Protein AF-A0A6B3HD11-F1 (afdb_monomer_lite)

Sequence (195 aa):
HGLTRSRGFTQDDAHIYCTKEQMAEELDRTLTFVLNLLRDYGLTDFYLELSTKDPEKYVGSDETWEEATETLRQVAEKQGLPLVPDPGGAAFYGPKISVQCKDAIGRTWQMSTVQLDFNLPERFDLEYTGPDGSKQRPVMIHRALFGSIERFFAVLLEHYAGAFPVWLAPVQAVGIPIGDAHIPYLQEFAATARK

Foldseek 3Di:
DFLQDDPDFDFPKDKDWAAPVCVLVVLLVQVVVLQVVVVVLVFHAKAKEKEAADPVAADDDPVVQVVQSVSNVVSRVVVVHHYHYHYHPAHRFYIKMWIWTAAPVGDIDGFKMKTKGPDVQVVVVPWDQDPVRDTDGIIMIMITSGGTPSSSVVRSCRRCVNVGDLVPNPDNDDDDDPDDVCVVVSVVVVVVVVD

Secondary structure (DSSP, 8-state):
-TTTS-SS--B--EEEEE-TTTHHHHHHHHHHHHHHHHHHTT---EEEEEE---TTS--S-HHHHHHHHHHHHHHHHHTTS-EEEETT-SBTTB-EEEEEEE-TTS-EEEEEEEEEESHHHHHTT--EE-TTS-EEPPEEEEEESSSBHHHHHHHHHHHTTT---TTT-SS------SSGGGHHHHHHHHHHHT-

Structure (mmCIF, N/CA/C/O backbone):
data_AF-A0A6B3HD11-F1
#
_entry.id   AF-A0A6B3HD11-F1
#
loop_
_atom_site.group_PDB
_atom_site.id
_atom_site.type_symbol
_atom_site.label_atom_id
_atom_site.label_alt_id
_atom_site.label_comp_id
_atom_site.label_asym_id
_atom_site.label_entity_id
_atom_site.label_seq_id
_atom_site.pdbx_PDB_ins_code
_atom_site.Cartn_x
_atom_site.Cartn_y
_atom_site.Cartn_z
_atom_site.occupancy
_atom_site.B_iso_or_equiv
_atom_site.auth_seq_id
_atom_site.auth_comp_id
_atom_site.auth_asym_id
_atom_site.auth_atom_id
_atom_site.pdbx_PDB_model_num
ATOM 1 N N . HIS A 1 1 ? -5.405 16.148 -13.209 1.00 73.88 1 HIS A N 1
ATOM 2 C CA . HIS A 1 1 ? -3.940 16.307 -13.280 1.00 73.88 1 HIS A CA 1
ATOM 3 C C . HIS A 1 1 ? -3.363 14.947 -13.623 1.00 73.88 1 HIS A C 1
ATOM 5 O O . HIS A 1 1 ? -3.206 14.154 -12.708 1.00 73.88 1 HIS A O 1
ATOM 11 N N . GLY A 1 2 ? -3.152 14.652 -14.914 1.00 90.19 2 GLY A N 1
ATOM 12 C CA . GLY A 1 2 ? -2.605 13.368 -15.383 1.00 90.19 2 GLY A CA 1
ATOM 13 C C . GLY A 1 2 ? -3.092 12.147 -14.590 1.00 90.19 2 GLY A C 1
ATOM 14 O O . GLY A 1 2 ? -4.287 12.019 -14.324 1.00 90.19 2 GLY A O 1
ATOM 15 N N . LEU A 1 3 ? -2.140 11.312 -14.172 1.00 92.44 3 LEU A N 1
ATOM 16 C CA . LEU A 1 3 ? -2.372 10.136 -13.330 1.00 92.44 3 LEU A CA 1
ATOM 17 C C . LEU A 1 3 ? -2.402 10.446 -11.821 1.00 92.44 3 LEU A C 1
ATOM 19 O O . LEU A 1 3 ? -2.935 9.662 -11.044 1.00 92.44 3 LEU A O 1
ATOM 23 N N . THR A 1 4 ? -1.877 11.597 -11.386 1.00 89.44 4 THR A N 1
ATOM 24 C CA . THR A 1 4 ? -1.813 11.960 -9.956 1.00 89.44 4 THR A CA 1
ATOM 25 C C . THR A 1 4 ? -3.173 12.334 -9.370 1.00 89.44 4 THR A C 1
ATOM 27 O O . THR A 1 4 ? -3.361 12.267 -8.157 1.00 89.44 4 THR A O 1
ATOM 30 N N . ARG A 1 5 ? -4.136 12.729 -10.215 1.00 91.38 5 ARG A N 1
ATOM 31 C CA . ARG A 1 5 ? -5.528 12.975 -9.818 1.00 91.38 5 ARG A CA 1
ATOM 32 C C . ARG A 1 5 ? -6.487 12.673 -10.964 1.00 91.38 5 ARG A C 1
ATOM 34 O O . ARG A 1 5 ? -6.645 13.503 -11.872 1.00 91.38 5 ARG A O 1
ATOM 41 N N . SER A 1 6 ? -7.147 11.524 -10.868 1.00 90.00 6 SER A N 1
ATOM 42 C CA . SER A 1 6 ? -8.154 11.017 -11.801 1.00 90.00 6 SER A CA 1
ATOM 43 C C . SER A 1 6 ? -9.544 10.929 -11.150 1.00 90.00 6 SER A C 1
ATOM 45 O O . SER A 1 6 ? -9.696 11.090 -9.940 1.00 90.00 6 SER A O 1
ATOM 47 N N . ARG A 1 7 ? -10.584 10.738 -11.975 1.00 94.31 7 ARG A N 1
ATOM 48 C CA . ARG A 1 7 ? -11.967 10.493 -11.510 1.00 94.31 7 ARG A CA 1
ATOM 49 C C . ARG A 1 7 ? -12.288 9.006 -11.389 1.00 94.31 7 ARG A C 1
ATOM 51 O O . ARG A 1 7 ? -13.007 8.622 -10.481 1.00 94.31 7 ARG A O 1
ATOM 58 N N . GLY A 1 8 ? -11.778 8.207 -12.323 1.00 94.31 8 GLY A N 1
ATOM 59 C CA . GLY A 1 8 ? -11.743 6.754 -12.222 1.00 94.31 8 GLY A CA 1
ATOM 60 C C . GLY A 1 8 ? -10.319 6.333 -11.899 1.00 94.31 8 GLY A C 1
ATOM 61 O O . GLY A 1 8 ? -9.376 6.854 -12.502 1.00 94.31 8 GLY A O 1
ATOM 62 N N . PHE A 1 9 ? -10.175 5.451 -10.924 1.00 95.12 9 PHE A N 1
ATOM 63 C CA . PHE A 1 9 ? -8.901 4.872 -10.534 1.00 95.12 9 PHE A CA 1
ATOM 64 C C . PHE A 1 9 ? -9.127 3.466 -9.998 1.00 95.12 9 PHE A C 1
ATOM 66 O O . PHE A 1 9 ? -10.218 3.143 -9.525 1.00 95.12 9 PHE A O 1
ATOM 73 N N . THR A 1 10 ? -8.082 2.654 -10.064 1.00 96.06 10 THR A N 1
ATOM 74 C CA . THR A 1 10 ? -8.069 1.316 -9.475 1.00 96.06 10 THR A CA 1
ATOM 75 C C . THR A 1 10 ? -7.170 1.339 -8.257 1.00 96.06 10 THR A C 1
ATOM 77 O O . THR A 1 10 ? -6.037 1.808 -8.343 1.00 96.06 10 THR A O 1
ATOM 80 N N . GLN A 1 11 ? -7.659 0.835 -7.129 1.00 94.44 11 GLN A N 1
ATOM 81 C CA . GLN A 1 11 ? -6.839 0.634 -5.940 1.00 94.44 11 GLN A CA 1
ATOM 82 C C . GLN A 1 11 ? -6.574 -0.848 -5.734 1.00 94.44 11 GLN A C 1
ATOM 84 O O . GLN A 1 11 ? -7.426 -1.686 -6.021 1.00 94.44 11 GLN A O 1
ATOM 89 N N . ASP A 1 12 ? -5.415 -1.157 -5.172 1.00 93.75 12 ASP A N 1
ATOM 90 C CA . ASP A 1 12 ? -5.081 -2.476 -4.638 1.00 93.75 12 ASP A CA 1
ATOM 91 C C . ASP A 1 12 ? -5.703 -2.697 -3.244 1.00 93.75 12 ASP A C 1
ATOM 93 O O . ASP A 1 12 ? -5.086 -3.255 -2.331 1.00 93.75 12 ASP A O 1
ATOM 97 N N . ASP A 1 13 ? -6.931 -2.205 -3.091 1.00 94.50 13 ASP A N 1
ATOM 98 C CA . ASP A 1 13 ? -7.666 -2.148 -1.839 1.00 94.50 13 ASP A CA 1
ATOM 99 C C . ASP A 1 13 ? -8.056 -3.548 -1.357 1.00 94.50 13 ASP A C 1
ATOM 101 O O . ASP A 1 13 ? -8.416 -4.433 -2.140 1.00 94.50 13 ASP A O 1
ATOM 105 N N . ALA A 1 14 ? -7.982 -3.751 -0.048 1.00 95.94 14 ALA A N 1
ATOM 106 C CA . ALA A 1 14 ? -8.417 -4.973 0.599 1.00 95.94 14 ALA A CA 1
ATOM 107 C C . ALA A 1 14 ? -8.907 -4.699 2.021 1.00 95.94 14 ALA A C 1
ATOM 109 O O . ALA A 1 14 ? -8.458 -3.772 2.695 1.00 95.94 14 ALA A O 1
ATOM 110 N N . HIS A 1 15 ? -9.788 -5.585 2.482 1.00 97.38 15 HIS A N 1
ATOM 111 C CA . HIS A 1 15 ? -10.384 -5.542 3.809 1.00 97.38 15 HIS A CA 1
ATOM 112 C C . HIS A 1 15 ? -10.047 -6.839 4.538 1.00 97.38 15 HIS A C 1
ATOM 114 O O . HIS A 1 15 ? -10.421 -7.923 4.084 1.00 97.38 15 HIS A O 1
ATOM 120 N N . ILE A 1 16 ? -9.316 -6.730 5.643 1.00 97.75 16 ILE A N 1
ATOM 121 C CA . ILE A 1 16 ? -8.972 -7.861 6.505 1.00 97.75 16 ILE A CA 1
ATOM 122 C C . ILE A 1 16 ? -9.956 -7.871 7.669 1.00 97.75 16 ILE A C 1
ATOM 124 O O . ILE A 1 16 ? -10.150 -6.850 8.325 1.00 97.75 16 ILE A O 1
ATOM 128 N N . TYR A 1 17 ? -10.560 -9.029 7.920 1.00 97.50 17 TYR A N 1
ATOM 129 C CA . TYR A 1 17 ? -11.383 -9.272 9.097 1.00 97.50 17 TYR A CA 1
ATOM 130 C C . TYR A 1 17 ? -10.596 -10.159 10.049 1.00 97.50 17 TYR A C 1
ATOM 132 O O . TYR A 1 17 ? -10.229 -11.275 9.681 1.00 97.50 17 TYR A O 1
ATOM 140 N N . CYS A 1 18 ? -10.342 -9.674 11.257 1.00 96.94 18 CYS A N 1
ATOM 141 C CA . CYS A 1 18 ? -9.614 -10.424 12.275 1.00 96.94 18 CYS A CA 1
ATOM 142 C C . CYS A 1 18 ? -10.301 -10.304 13.636 1.00 96.94 18 CYS A C 1
ATOM 144 O O . CYS A 1 18 ? -11.177 -9.456 13.840 1.00 96.94 18 CYS A O 1
ATOM 146 N N . THR A 1 19 ? -9.916 -11.162 14.580 1.00 95.69 19 THR A N 1
ATOM 147 C CA . THR A 1 19 ? -10.343 -10.971 15.969 1.00 95.69 19 THR A CA 1
ATOM 148 C C . THR A 1 19 ? -9.627 -9.767 16.582 1.00 95.69 19 THR A C 1
ATOM 150 O O . THR A 1 19 ? -8.621 -9.276 16.057 1.00 95.69 19 THR A O 1
ATOM 153 N N . LYS A 1 20 ? -10.139 -9.283 17.716 1.00 92.56 20 LYS A N 1
ATOM 154 C CA . LYS A 1 20 ? -9.540 -8.159 18.440 1.00 92.56 20 LYS A CA 1
ATOM 155 C C . LYS A 1 20 ? -8.129 -8.495 18.933 1.00 92.56 20 LYS A C 1
ATOM 157 O O . LYS A 1 20 ? -7.236 -7.659 18.877 1.00 92.56 20 LYS A O 1
ATOM 162 N N . GLU A 1 21 ? -7.909 -9.744 19.328 1.00 94.31 21 GLU A N 1
ATOM 163 C CA . GLU A 1 21 ? -6.622 -10.262 19.798 1.00 94.31 21 GLU A CA 1
ATOM 164 C C . GLU A 1 21 ? -5.588 -10.348 18.664 1.00 94.31 21 GLU A C 1
ATOM 166 O O . GLU A 1 21 ? -4.397 -10.159 18.900 1.00 94.31 21 GLU A O 1
ATOM 171 N N . GLN A 1 22 ? -6.037 -10.600 17.429 1.00 96.44 22 GLN A N 1
ATOM 172 C CA . GLN A 1 22 ? -5.183 -10.673 16.237 1.00 96.44 22 GLN A CA 1
ATOM 173 C C . GLN A 1 22 ? -4.833 -9.298 15.653 1.00 96.44 22 GLN A C 1
ATOM 175 O O . GLN A 1 22 ? -3.881 -9.184 14.882 1.00 96.44 22 GLN A O 1
ATOM 180 N N . MET A 1 23 ? -5.584 -8.252 16.013 1.00 95.12 23 MET A N 1
ATOM 181 C CA . MET A 1 23 ? -5.500 -6.918 15.411 1.00 95.12 23 MET A CA 1
ATOM 182 C C . MET A 1 23 ? -4.070 -6.369 15.361 1.00 95.12 23 MET A C 1
ATOM 184 O O . MET A 1 23 ? -3.608 -5.949 14.304 1.00 95.12 23 MET A O 1
ATOM 188 N N . ALA A 1 24 ? -3.352 -6.390 16.486 1.00 96.06 24 ALA A N 1
ATOM 189 C CA . ALA A 1 24 ? -2.002 -5.834 16.558 1.00 96.06 24 ALA A CA 1
ATOM 190 C C . ALA A 1 24 ? -1.002 -6.586 15.660 1.00 96.06 24 ALA A C 1
ATOM 192 O O . ALA A 1 24 ? -0.145 -5.962 15.036 1.00 96.06 24 ALA A O 1
ATOM 193 N N . GLU A 1 25 ? -1.116 -7.915 15.577 1.00 97.25 25 GLU A N 1
ATOM 194 C CA . GLU A 1 25 ? -0.251 -8.743 14.731 1.00 97.25 25 GLU A CA 1
ATOM 195 C C . GLU A 1 25 ? -0.555 -8.531 13.242 1.00 97.25 25 GLU A C 1
ATOM 197 O O . GLU A 1 25 ? 0.363 -8.360 12.441 1.00 97.25 25 GLU A O 1
ATOM 202 N N . GLU A 1 26 ? -1.833 -8.491 12.860 1.00 97.75 26 GLU A N 1
ATOM 203 C CA . GLU A 1 26 ? -2.234 -8.274 11.466 1.00 97.75 26 GLU A CA 1
ATOM 204 C C . GLU A 1 26 ? -1.846 -6.876 10.965 1.00 97.75 26 GLU A C 1
ATOM 206 O O . GLU A 1 26 ? -1.386 -6.731 9.828 1.00 97.75 26 GLU A O 1
ATOM 211 N N . LEU A 1 27 ? -1.943 -5.850 11.817 1.00 97.31 27 LEU A N 1
ATOM 212 C CA . LEU A 1 27 ? -1.446 -4.507 11.511 1.00 97.31 27 LEU A CA 1
ATOM 213 C C . LEU A 1 27 ? 0.071 -4.502 11.279 1.00 97.31 27 LEU A C 1
ATOM 215 O O . LEU A 1 27 ? 0.532 -3.925 10.293 1.00 97.31 27 LEU A O 1
ATOM 219 N N . ASP A 1 28 ? 0.843 -5.160 12.148 1.00 97.06 28 ASP A N 1
ATOM 220 C CA . ASP A 1 28 ? 2.306 -5.226 12.046 1.00 97.06 28 ASP A CA 1
ATOM 221 C C . ASP A 1 28 ? 2.766 -5.974 10.793 1.00 97.06 28 ASP A C 1
ATOM 223 O O . ASP A 1 28 ? 3.604 -5.481 10.032 1.00 97.06 28 ASP A O 1
ATOM 227 N N . ARG A 1 29 ? 2.149 -7.126 10.512 1.00 97.31 29 ARG A N 1
ATOM 228 C CA . ARG A 1 29 ? 2.400 -7.901 9.292 1.00 97.31 29 ARG A CA 1
ATOM 229 C C . ARG A 1 29 ? 2.051 -7.100 8.043 1.00 97.31 29 ARG A C 1
ATOM 231 O O . ARG A 1 29 ? 2.831 -7.092 7.091 1.00 97.31 29 ARG A O 1
ATOM 238 N N . THR A 1 30 ? 0.918 -6.398 8.053 1.00 97.00 30 THR A N 1
ATOM 239 C CA . THR A 1 30 ? 0.477 -5.577 6.918 1.00 97.00 30 THR A CA 1
ATOM 240 C C . THR A 1 30 ? 1.424 -4.405 6.679 1.00 97.00 30 THR A C 1
ATOM 242 O O . THR A 1 30 ? 1.864 -4.199 5.549 1.00 97.00 30 THR A O 1
ATOM 245 N N . LEU A 1 31 ? 1.787 -3.659 7.725 1.00 96.88 31 LEU A N 1
ATOM 246 C CA . LEU A 1 31 ? 2.699 -2.522 7.614 1.00 96.88 31 LEU A CA 1
ATOM 247 C C . LEU A 1 31 ? 4.101 -2.962 7.167 1.00 96.88 31 LEU A C 1
ATOM 249 O O . LEU A 1 31 ? 4.678 -2.354 6.267 1.00 96.88 31 LEU A O 1
ATOM 253 N N . THR A 1 32 ? 4.617 -4.060 7.724 1.00 96.81 32 THR A N 1
ATOM 254 C CA . THR A 1 32 ? 5.900 -4.650 7.309 1.00 96.81 32 THR A CA 1
ATOM 255 C C . THR A 1 32 ? 5.876 -5.046 5.832 1.00 96.81 32 THR A C 1
ATOM 257 O O . THR A 1 32 ? 6.817 -4.755 5.088 1.00 96.81 32 THR A O 1
ATOM 260 N N . PHE A 1 33 ? 4.790 -5.682 5.384 1.00 96.44 33 PHE A N 1
ATOM 261 C CA . PHE A 1 33 ? 4.615 -6.066 3.986 1.00 96.44 33 PHE A CA 1
ATOM 262 C C . PHE A 1 33 ? 4.597 -4.848 3.058 1.00 96.44 33 PHE A C 1
ATOM 264 O O . PHE A 1 33 ? 5.316 -4.843 2.062 1.00 96.44 33 PHE A O 1
ATOM 271 N N . VAL A 1 34 ? 3.850 -3.797 3.414 1.00 95.75 34 VAL A N 1
ATOM 272 C CA . VAL A 1 34 ? 3.820 -2.527 2.672 1.00 95.75 34 VAL A CA 1
ATOM 273 C C . VAL A 1 34 ? 5.224 -1.943 2.520 1.00 95.75 34 VAL A C 1
ATOM 275 O O . VAL A 1 34 ? 5.638 -1.621 1.409 1.00 95.75 34 VAL A O 1
ATOM 278 N N . LEU A 1 35 ? 5.973 -1.825 3.619 1.00 95.50 35 LEU A N 1
ATOM 279 C CA . LEU A 1 35 ? 7.305 -1.222 3.595 1.00 95.50 35 LEU A CA 1
ATOM 280 C C . LEU A 1 35 ? 8.281 -2.027 2.731 1.00 95.50 35 LEU A C 1
ATOM 282 O O . LEU A 1 35 ? 9.034 -1.439 1.961 1.00 95.50 35 LEU A O 1
ATOM 286 N N . ASN A 1 36 ? 8.263 -3.358 2.826 1.00 95.94 36 ASN A N 1
ATOM 287 C CA . ASN A 1 36 ? 9.111 -4.214 1.992 1.00 95.94 36 ASN A CA 1
ATOM 288 C C . ASN A 1 36 ? 8.737 -4.118 0.513 1.00 95.94 36 ASN A C 1
ATOM 290 O O . ASN A 1 36 ? 9.613 -3.937 -0.325 1.00 95.94 36 ASN A O 1
ATOM 294 N N . LEU A 1 37 ? 7.442 -4.140 0.208 1.00 95.31 37 LEU A N 1
ATOM 295 C CA . LEU A 1 37 ? 6.953 -4.014 -1.155 1.00 95.31 37 LEU A CA 1
ATOM 296 C C . LEU A 1 37 ? 7.388 -2.688 -1.787 1.00 95.31 37 LEU A C 1
ATOM 298 O O . LEU A 1 37 ? 7.889 -2.679 -2.904 1.00 95.31 37 LEU A O 1
ATOM 302 N N . LEU A 1 38 ? 7.258 -1.565 -1.076 1.00 94.56 38 LEU A N 1
ATOM 303 C CA . LEU A 1 38 ? 7.723 -0.272 -1.586 1.00 94.56 38 LEU A CA 1
ATOM 304 C C . LEU A 1 38 ? 9.250 -0.252 -1.808 1.00 94.56 38 LEU A C 1
ATOM 306 O O . LEU A 1 38 ? 9.700 0.315 -2.807 1.00 94.56 38 LEU A O 1
ATOM 310 N N . ARG A 1 39 ? 10.038 -0.919 -0.947 1.00 93.94 39 ARG A N 1
ATOM 311 C CA . ARG A 1 39 ? 11.496 -1.083 -1.140 1.00 93.94 39 ARG A CA 1
ATOM 312 C C . ARG A 1 39 ? 11.838 -1.868 -2.398 1.00 93.94 39 ARG A C 1
ATOM 314 O O . ARG A 1 39 ? 12.784 -1.492 -3.086 1.00 93.94 39 ARG A O 1
ATOM 321 N N . ASP A 1 40 ? 11.063 -2.895 -2.736 1.00 94.56 40 ASP A N 1
ATOM 322 C CA . ASP A 1 40 ? 11.262 -3.666 -3.971 1.00 94.56 40 ASP A CA 1
ATOM 323 C C . ASP A 1 40 ? 11.066 -2.794 -5.230 1.00 94.56 40 ASP A C 1
ATOM 325 O O . ASP A 1 40 ? 11.725 -3.002 -6.250 1.00 94.56 40 ASP A O 1
ATOM 329 N N . TYR A 1 41 ? 10.233 -1.749 -5.140 1.00 93.56 41 TYR A N 1
ATOM 330 C CA . TYR A 1 41 ? 10.072 -0.701 -6.161 1.00 93.56 41 TYR A CA 1
ATOM 331 C C . TYR A 1 41 ? 11.091 0.450 -6.038 1.00 93.56 41 TYR A C 1
ATOM 333 O O . TYR A 1 41 ? 10.905 1.509 -6.631 1.00 93.56 41 TYR A O 1
ATOM 341 N N . GLY A 1 42 ? 12.173 0.280 -5.274 1.00 91.50 42 GLY A N 1
ATOM 342 C CA . GLY A 1 42 ? 13.252 1.268 -5.145 1.00 91.50 42 GLY A CA 1
ATOM 343 C C . GLY A 1 42 ? 12.927 2.487 -4.275 1.00 91.50 42 GLY A C 1
ATOM 344 O O . GLY A 1 42 ? 13.764 3.377 -4.134 1.00 91.50 42 GLY A O 1
ATOM 345 N N . LEU A 1 43 ? 11.749 2.528 -3.652 1.00 91.75 43 LEU A N 1
ATOM 346 C CA . LEU A 1 43 ? 11.375 3.578 -2.711 1.00 91.75 43 LEU A CA 1
ATOM 347 C C . LEU A 1 43 ? 11.924 3.209 -1.330 1.00 91.75 43 LEU A C 1
ATOM 349 O O . LEU A 1 43 ? 11.587 2.158 -0.798 1.00 91.75 43 LEU A O 1
ATOM 353 N N . THR A 1 44 ? 12.794 4.031 -0.744 1.00 90.69 44 THR A N 1
ATOM 354 C CA . THR A 1 44 ? 13.462 3.677 0.528 1.00 90.69 44 THR A CA 1
ATOM 355 C C . THR A 1 44 ? 13.438 4.773 1.589 1.00 90.69 44 THR A C 1
ATOM 357 O O . THR A 1 44 ? 13.726 4.488 2.749 1.00 90.69 44 THR A O 1
ATOM 360 N N . ASP A 1 45 ? 13.124 6.014 1.213 1.00 91.56 45 ASP A N 1
ATOM 361 C CA . ASP A 1 45 ? 13.010 7.142 2.142 1.00 91.56 45 ASP A CA 1
ATOM 362 C C . ASP A 1 45 ? 11.557 7.260 2.616 1.00 91.56 45 ASP A C 1
ATOM 364 O O . ASP A 1 45 ? 10.690 7.746 1.878 1.00 91.56 45 ASP A O 1
ATOM 368 N N . PHE A 1 46 ? 11.300 6.746 3.823 1.00 93.19 46 PHE A N 1
ATOM 369 C CA . PHE A 1 46 ? 9.973 6.676 4.426 1.00 93.19 46 PHE A CA 1
ATOM 370 C C . PHE A 1 46 ? 9.900 7.389 5.767 1.00 93.19 46 PHE A C 1
ATOM 372 O O . PHE A 1 46 ? 10.823 7.342 6.580 1.00 93.19 46 PHE A O 1
ATOM 379 N N . TYR A 1 47 ? 8.715 7.911 6.047 1.00 95.56 47 TYR A N 1
ATOM 380 C CA . TYR A 1 47 ? 8.252 8.138 7.406 1.00 95.56 47 TYR A CA 1
ATOM 381 C C . TYR A 1 47 ? 6.777 7.743 7.511 1.00 95.56 47 TYR A C 1
ATOM 383 O O . TYR A 1 47 ? 6.089 7.548 6.504 1.00 95.56 47 TYR A O 1
ATOM 391 N N . LEU A 1 48 ? 6.306 7.565 8.737 1.00 97.69 48 LEU A N 1
ATOM 392 C CA . LEU A 1 48 ? 4.934 7.186 9.032 1.00 97.69 48 LEU A CA 1
ATOM 393 C C . LEU A 1 48 ? 4.180 8.392 9.580 1.00 97.69 48 LEU A C 1
ATOM 395 O O . LEU A 1 48 ? 4.723 9.167 10.364 1.00 97.69 48 LEU A O 1
ATOM 399 N N . GLU A 1 49 ? 2.915 8.518 9.209 1.00 97.75 49 GLU A N 1
ATOM 400 C CA . GLU A 1 49 ? 1.981 9.454 9.835 1.00 97.75 49 GLU A CA 1
ATOM 401 C C . GLU A 1 49 ? 0.895 8.677 10.571 1.00 97.75 49 GLU A C 1
ATOM 403 O O . GLU A 1 49 ? 0.286 7.772 9.995 1.00 97.75 49 GLU A O 1
ATOM 408 N N . LEU A 1 50 ? 0.657 9.033 11.836 1.00 98.00 50 LEU A N 1
ATOM 409 C CA . LEU A 1 50 ? -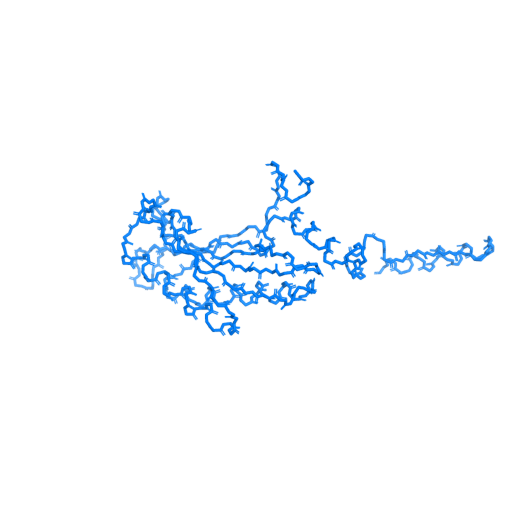0.452 8.515 12.634 1.00 98.00 50 LEU A CA 1
ATOM 410 C C . LEU A 1 50 ? -1.572 9.547 12.650 1.00 98.00 50 LEU A C 1
ATOM 412 O O . LEU A 1 50 ? -1.498 10.541 13.379 1.00 98.00 50 LEU A O 1
ATOM 416 N N . SER A 1 51 ? -2.615 9.290 11.868 1.00 97.31 51 SER A N 1
ATOM 417 C CA . SER A 1 51 ? -3.778 10.163 11.833 1.00 97.31 51 SER A CA 1
ATOM 418 C C . SER A 1 51 ? -4.788 9.767 12.906 1.00 97.31 51 SER A C 1
ATOM 420 O O . SER A 1 51 ? -5.222 8.611 12.966 1.00 97.31 51 SER A O 1
ATOM 422 N N . THR A 1 52 ? -5.190 10.734 13.730 1.00 95.25 52 THR A N 1
ATOM 423 C CA . THR A 1 52 ? -6.105 10.533 14.869 1.00 95.25 52 THR A CA 1
ATOM 424 C C . THR A 1 52 ? -7.449 11.234 14.655 1.00 95.25 52 THR A C 1
ATOM 426 O O . THR A 1 52 ? -7.625 11.958 13.670 1.00 95.25 52 THR A O 1
ATOM 429 N N . LYS A 1 53 ? -8.423 10.981 15.544 1.00 94.31 53 LYS A N 1
ATOM 430 C CA . LYS A 1 53 ? -9.797 11.492 15.404 1.00 94.31 53 LYS A CA 1
ATOM 431 C C . LYS A 1 53 ? -9.855 13.010 15.266 1.00 94.31 53 LYS A C 1
ATOM 433 O O . LYS A 1 53 ? -9.139 13.737 15.951 1.00 94.31 53 LYS A O 1
ATOM 438 N N . ASP A 1 54 ? -10.779 13.461 14.427 1.00 93.56 54 ASP A N 1
ATOM 439 C CA . ASP A 1 54 ? -11.262 14.838 14.419 1.00 93.56 54 ASP A CA 1
ATOM 440 C C . ASP A 1 54 ? -12.256 15.011 15.585 1.00 93.56 54 ASP A C 1
ATOM 442 O O . ASP A 1 54 ? -13.272 14.309 15.594 1.00 93.56 54 ASP A O 1
ATOM 446 N N . PRO A 1 55 ? -12.006 15.909 16.560 1.00 91.44 55 PRO A N 1
ATOM 447 C CA . PRO A 1 55 ? -12.905 16.136 17.694 1.00 91.44 55 PRO A CA 1
ATOM 448 C C . PRO A 1 55 ? -14.335 16.528 17.303 1.00 91.44 55 PRO A C 1
ATOM 450 O O . PRO A 1 55 ? -15.258 16.296 18.081 1.00 91.44 55 PRO A O 1
ATOM 453 N N . GLU A 1 56 ? -14.529 17.114 16.120 1.00 91.44 56 GLU A N 1
ATOM 454 C CA . GLU A 1 56 ? -15.837 17.565 15.639 1.00 91.44 56 GLU A CA 1
ATOM 455 C C . GLU A 1 56 ? -16.554 16.501 14.794 1.00 91.44 56 GLU A C 1
ATOM 457 O O . GLU A 1 56 ? -17.758 16.616 14.544 1.00 91.44 56 GLU A O 1
ATOM 462 N N . LYS A 1 57 ? -15.843 15.458 14.335 1.00 90.19 57 LYS A N 1
ATOM 463 C CA . LYS A 1 57 ? -16.359 14.532 13.317 1.00 90.19 57 LYS A CA 1
ATOM 464 C C . LYS A 1 57 ? -15.793 13.111 13.422 1.00 90.19 57 LYS A C 1
ATOM 466 O O . LYS A 1 57 ? -15.009 12.668 12.581 1.00 90.19 57 LYS A O 1
ATOM 471 N N . TYR A 1 58 ? -16.294 12.349 14.389 1.00 91.69 58 TYR A N 1
ATOM 472 C CA . TYR A 1 58 ? -16.014 10.917 14.523 1.00 91.69 58 TYR A CA 1
ATOM 473 C C . TYR A 1 58 ? -17.249 10.128 14.985 1.00 91.69 58 TYR A C 1
ATOM 475 O O . TYR A 1 58 ? -18.228 10.702 15.461 1.00 91.69 58 TYR A O 1
ATOM 483 N N . VAL A 1 59 ? -17.214 8.807 14.806 1.00 91.62 59 VAL A N 1
ATOM 484 C CA . VAL A 1 59 ? -18.216 7.856 15.316 1.00 91.62 59 VAL A CA 1
ATOM 485 C C . VAL A 1 59 ? -17.544 6.788 16.179 1.00 91.62 59 VAL A C 1
ATOM 487 O O . VAL A 1 59 ? -16.339 6.568 16.062 1.00 91.62 59 VAL A O 1
ATOM 490 N N . GLY A 1 60 ? -18.324 6.113 17.023 1.00 88.19 60 GLY A N 1
ATOM 491 C CA . GLY A 1 60 ? -17.819 5.150 18.006 1.00 88.19 60 GLY A CA 1
ATOM 492 C C . GLY A 1 60 ? -17.477 5.799 19.350 1.00 88.19 60 GLY A C 1
ATOM 493 O O . GLY A 1 60 ? -17.684 6.997 19.546 1.00 88.19 60 GLY A O 1
ATOM 494 N N . SER A 1 61 ? -16.991 4.997 20.298 1.00 91.38 61 SER A N 1
ATOM 495 C CA . SER A 1 61 ? -16.634 5.468 21.639 1.00 91.38 61 SER A CA 1
ATOM 496 C C . SER A 1 61 ? -15.200 5.999 21.700 1.00 91.38 61 SER A C 1
ATOM 498 O O . SER A 1 61 ? -14.323 5.567 20.949 1.00 91.38 61 SER A O 1
ATOM 500 N N . ASP A 1 62 ? -14.946 6.906 22.645 1.00 93.88 62 ASP A N 1
ATOM 501 C CA . ASP A 1 62 ? -13.596 7.408 22.915 1.00 93.88 62 ASP A CA 1
ATOM 502 C C . ASP A 1 62 ? -12.619 6.286 23.285 1.00 93.88 62 ASP A C 1
ATOM 504 O O . ASP A 1 62 ? -11.479 6.308 22.832 1.00 93.88 62 ASP A O 1
ATOM 508 N N . GLU A 1 63 ? -13.087 5.285 24.034 1.00 93.12 63 GLU A N 1
ATOM 509 C CA . GLU A 1 63 ? -12.301 4.118 24.443 1.00 93.12 63 GLU A CA 1
ATOM 510 C C . GLU A 1 63 ? -11.826 3.297 23.235 1.00 93.12 63 GLU A C 1
ATOM 512 O O . GLU A 1 63 ? -10.646 2.965 23.139 1.00 93.12 63 GLU A O 1
ATOM 517 N N . THR A 1 64 ? -12.710 3.031 22.264 1.00 91.31 64 THR A N 1
ATOM 518 C CA . THR A 1 64 ? -12.334 2.324 21.030 1.00 91.31 64 THR A CA 1
ATOM 519 C C . THR A 1 64 ? -11.316 3.121 20.222 1.00 91.31 64 THR A C 1
ATOM 521 O O . THR A 1 64 ? -10.364 2.553 19.690 1.00 91.31 64 THR A O 1
ATOM 524 N N . TRP A 1 65 ? -11.480 4.442 20.143 1.00 94.44 65 TRP A N 1
ATOM 525 C CA . TRP A 1 65 ? -10.526 5.308 19.455 1.00 94.44 65 TRP A CA 1
ATOM 526 C C . TRP A 1 65 ? -9.159 5.345 20.132 1.00 94.44 65 TRP A C 1
ATOM 528 O O . TRP A 1 65 ? -8.143 5.333 19.435 1.00 94.44 65 TRP A O 1
ATOM 538 N N . GLU A 1 66 ? -9.125 5.405 21.460 1.00 95.06 66 GLU A N 1
ATOM 539 C CA . GLU A 1 66 ? -7.889 5.399 22.239 1.00 95.06 66 GLU A CA 1
ATOM 540 C C . GLU A 1 66 ? -7.145 4.071 22.069 1.00 95.06 66 GLU A C 1
ATOM 542 O O . GLU A 1 66 ? -5.978 4.074 21.680 1.00 95.06 66 GLU A O 1
ATOM 547 N N . GLU A 1 67 ? -7.842 2.943 22.216 1.00 94.00 67 GLU A N 1
ATOM 548 C CA . GLU A 1 67 ? -7.282 1.607 21.998 1.00 94.00 67 GLU A CA 1
ATOM 549 C C . GLU A 1 67 ? -6.737 1.423 20.572 1.00 94.00 67 GLU A C 1
ATOM 551 O O . GLU A 1 67 ? -5.617 0.941 20.373 1.00 94.00 67 GLU A O 1
ATOM 556 N N . ALA A 1 68 ? -7.513 1.824 19.565 1.00 94.62 68 ALA A N 1
ATOM 557 C CA . ALA A 1 68 ? -7.128 1.714 18.165 1.00 94.62 68 ALA A CA 1
ATOM 558 C C . ALA A 1 68 ? -5.912 2.584 17.829 1.00 94.62 68 ALA A C 1
ATOM 560 O O . ALA A 1 68 ? -4.987 2.140 17.145 1.00 94.62 68 ALA A O 1
ATOM 561 N N . THR A 1 69 ? -5.902 3.823 18.326 1.00 96.56 69 THR A N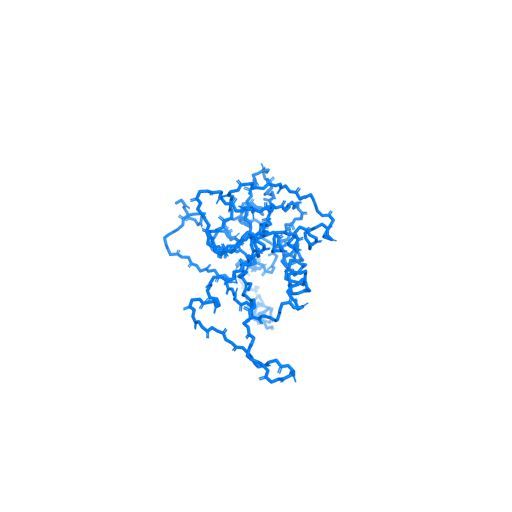 1
ATOM 562 C CA . THR A 1 69 ? -4.805 4.770 18.101 1.00 96.56 69 THR A CA 1
ATOM 563 C C . THR A 1 69 ? -3.530 4.273 18.766 1.00 96.56 69 THR A C 1
ATOM 565 O O . THR A 1 69 ? -2.468 4.293 18.146 1.00 96.56 69 THR A O 1
ATOM 568 N N . GLU A 1 70 ? -3.634 3.779 19.998 1.00 96.88 70 GLU A N 1
ATOM 569 C CA . GLU A 1 70 ? -2.499 3.248 20.743 1.00 96.88 70 GLU A CA 1
ATOM 570 C C . GLU A 1 70 ? -1.945 1.972 20.098 1.00 96.88 70 GLU A C 1
ATOM 572 O O . GLU A 1 70 ? -0.730 1.830 19.955 1.00 96.88 70 GLU A O 1
ATOM 577 N N . THR A 1 71 ? -2.815 1.084 19.610 1.00 96.38 71 THR A N 1
ATOM 578 C CA . THR A 1 71 ? -2.388 -0.121 18.884 1.00 96.38 71 THR A CA 1
ATOM 579 C C . THR A 1 71 ? -1.616 0.248 17.617 1.00 96.38 71 THR A C 1
ATOM 581 O O . THR A 1 71 ? -0.531 -0.282 17.374 1.00 96.38 71 THR A O 1
ATOM 584 N N . LEU A 1 72 ? -2.130 1.195 16.823 1.00 97.12 72 LEU A N 1
ATOM 585 C CA . LEU A 1 72 ? -1.436 1.686 15.631 1.00 97.12 72 LEU A CA 1
ATOM 586 C C . LEU A 1 72 ? -0.103 2.353 15.986 1.00 97.12 72 LEU A C 1
ATOM 588 O O . LEU A 1 72 ? 0.898 2.090 15.323 1.00 97.12 72 LEU A O 1
ATOM 592 N N . ARG A 1 73 ? -0.054 3.170 17.045 1.00 97.75 73 ARG A N 1
ATOM 593 C CA . ARG A 1 73 ? 1.186 3.807 17.511 1.00 97.75 73 ARG A CA 1
ATOM 594 C C . ARG A 1 73 ? 2.253 2.763 17.841 1.00 97.75 73 ARG A C 1
ATOM 596 O O . ARG A 1 73 ? 3.364 2.849 17.326 1.00 97.75 73 ARG A O 1
ATOM 603 N N . GLN A 1 74 ? 1.905 1.749 18.635 1.00 97.06 74 GLN A N 1
ATOM 604 C CA . GLN A 1 74 ? 2.826 0.673 19.009 1.00 97.06 74 GLN A CA 1
ATOM 605 C C . GLN A 1 74 ? 3.321 -0.117 17.793 1.00 97.06 74 GLN A C 1
ATOM 607 O O . GLN A 1 74 ? 4.502 -0.448 17.711 1.00 97.06 74 GLN A O 1
ATOM 612 N N . VAL A 1 75 ? 2.434 -0.420 16.841 1.00 96.69 75 VAL A N 1
ATOM 613 C CA . VAL A 1 75 ? 2.800 -1.107 15.593 1.00 96.69 75 VAL A CA 1
ATOM 614 C C . VAL A 1 75 ? 3.733 -0.246 14.738 1.00 96.69 75 VAL A C 1
ATOM 616 O O . VAL A 1 75 ? 4.744 -0.740 14.246 1.00 96.69 75 VAL A O 1
ATOM 619 N N . ALA A 1 76 ? 3.439 1.045 14.592 1.00 96.38 76 ALA A N 1
ATOM 620 C CA . ALA A 1 76 ? 4.264 1.971 13.825 1.00 96.38 76 ALA A CA 1
ATOM 621 C C . ALA A 1 76 ? 5.670 2.132 14.427 1.00 96.38 76 ALA A C 1
ATOM 623 O O . ALA A 1 76 ? 6.663 2.087 13.703 1.00 96.38 76 ALA A O 1
ATOM 624 N N . GLU A 1 77 ? 5.772 2.267 15.751 1.00 96.44 77 GLU A N 1
ATOM 625 C CA . GLU A 1 77 ? 7.053 2.434 16.447 1.00 96.44 77 GLU A CA 1
ATOM 626 C C . GLU A 1 77 ? 7.969 1.212 16.317 1.00 96.44 77 GLU A C 1
ATOM 628 O O . GLU A 1 77 ? 9.186 1.368 16.196 1.00 96.44 77 GLU A O 1
ATOM 633 N N . LYS A 1 78 ? 7.406 -0.004 16.259 1.00 95.62 78 LYS A N 1
ATOM 634 C CA . LYS A 1 78 ? 8.177 -1.240 16.029 1.00 95.62 78 LYS A CA 1
ATOM 635 C C . LYS A 1 78 ? 8.923 -1.244 14.696 1.00 95.62 78 LYS A C 1
ATOM 637 O O . LYS A 1 78 ? 9.951 -1.907 14.588 1.00 95.62 78 LYS A O 1
ATOM 642 N N . GLN A 1 79 ? 8.446 -0.495 13.700 1.00 94.75 79 GLN A N 1
ATOM 643 C CA . GLN A 1 79 ? 9.087 -0.416 12.386 1.00 94.75 79 GLN A CA 1
ATOM 644 C C . GLN A 1 79 ? 10.384 0.408 12.400 1.00 94.75 79 GLN A C 1
ATOM 646 O O . GLN A 1 79 ? 11.126 0.393 11.418 1.00 94.75 79 GLN A O 1
ATOM 651 N N . GLY A 1 80 ? 10.666 1.140 13.487 1.00 94.69 80 GLY A N 1
ATOM 652 C CA . GLY A 1 80 ? 11.878 1.954 13.618 1.00 94.69 80 GLY A CA 1
ATOM 653 C C . GLY A 1 80 ? 11.936 3.149 12.659 1.00 94.69 80 GLY A C 1
ATOM 654 O O . GLY A 1 80 ? 13.019 3.668 12.393 1.00 94.69 80 GLY A O 1
ATOM 655 N N . LEU A 1 81 ? 10.788 3.573 12.123 1.00 95.50 81 LEU A N 1
ATOM 656 C CA . LEU A 1 81 ? 10.654 4.738 11.248 1.00 95.50 81 LEU A CA 1
ATOM 657 C C . LEU A 1 81 ? 10.185 5.966 12.042 1.00 95.50 81 LEU A C 1
ATOM 659 O O . LEU A 1 81 ? 9.496 5.807 13.052 1.00 95.50 81 LEU A O 1
ATOM 663 N N . PRO A 1 82 ? 10.497 7.197 11.590 1.00 97.00 82 PRO A N 1
ATOM 664 C CA . PRO A 1 82 ? 9.927 8.395 12.192 1.00 97.00 82 PRO A CA 1
ATOM 665 C C . PRO A 1 82 ? 8.398 8.350 12.126 1.00 97.00 82 PRO A C 1
ATOM 667 O O . PRO A 1 82 ? 7.837 8.148 11.049 1.00 97.00 82 PRO A O 1
ATOM 670 N N . LEU A 1 83 ? 7.743 8.552 13.269 1.00 97.75 83 LEU A N 1
ATOM 671 C CA . LEU A 1 83 ? 6.291 8.621 13.384 1.00 97.75 83 LEU A CA 1
ATOM 672 C C . LEU A 1 83 ? 5.870 10.065 13.651 1.00 97.75 83 LEU A C 1
ATOM 674 O O . LEU A 1 83 ? 6.208 10.643 14.684 1.00 97.75 83 LEU A O 1
ATOM 678 N N . VAL A 1 84 ? 5.140 10.648 12.708 1.00 97.31 84 VAL A N 1
ATOM 679 C CA . VAL A 1 84 ? 4.660 12.028 12.766 1.00 97.31 84 VAL A CA 1
ATOM 680 C C . VAL A 1 84 ? 3.174 12.022 13.143 1.00 97.31 84 VAL A C 1
ATOM 682 O O . VAL A 1 84 ? 2.397 11.278 12.542 1.00 97.31 84 VAL A O 1
ATOM 685 N N . PRO A 1 85 ? 2.745 12.814 14.139 1.00 96.44 85 PRO A N 1
ATOM 686 C CA . PRO A 1 85 ? 1.329 12.938 14.460 1.00 96.44 85 PRO A CA 1
ATOM 687 C C . PRO A 1 85 ? 0.592 13.735 13.377 1.00 96.44 85 PRO A C 1
ATOM 689 O O . PRO A 1 85 ? 1.071 14.781 12.942 1.00 96.44 85 PRO A O 1
ATOM 692 N N . ASP A 1 86 ? -0.606 13.281 13.015 1.00 96.25 86 ASP A N 1
ATOM 693 C CA . ASP A 1 86 ? -1.523 13.958 12.087 1.00 96.25 86 ASP A CA 1
ATOM 694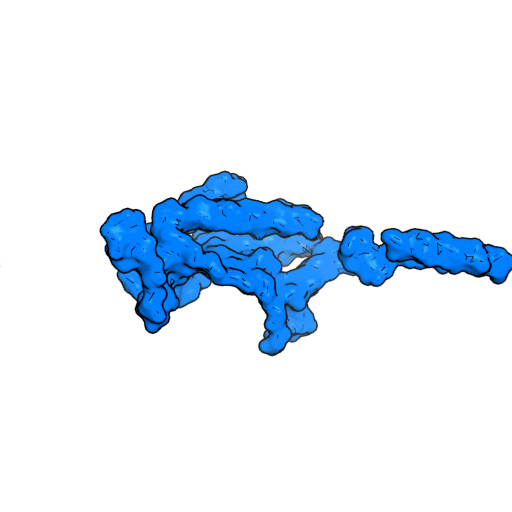 C C . ASP A 1 86 ? -2.916 14.137 12.740 1.00 96.25 86 ASP A C 1
ATOM 696 O O . ASP A 1 86 ? -3.862 13.383 12.471 1.00 96.25 86 ASP A O 1
ATOM 700 N N . PRO A 1 87 ? -3.055 15.083 13.693 1.00 95.81 87 PRO A N 1
ATOM 701 C CA . PRO A 1 87 ? -4.292 15.261 14.448 1.00 95.81 87 PRO A CA 1
ATOM 702 C C . PRO A 1 87 ? -5.463 15.657 13.545 1.00 95.81 87 PRO A C 1
ATOM 704 O O . PRO A 1 87 ? -5.381 16.639 12.811 1.00 95.81 87 PRO A O 1
ATOM 707 N N . GLY A 1 88 ? -6.569 14.912 13.619 1.00 94.31 88 GLY A N 1
ATOM 708 C CA . GLY A 1 88 ? -7.762 15.157 12.802 1.00 94.31 88 GLY A CA 1
ATOM 709 C C . GLY A 1 88 ? -7.678 14.651 11.357 1.00 94.31 88 GLY A C 1
ATOM 710 O O . GLY A 1 88 ? -8.639 14.805 10.608 1.00 94.31 88 GLY A O 1
ATOM 711 N N . GLY A 1 89 ? -6.571 14.024 10.943 1.00 92.12 89 GLY A N 1
ATOM 712 C CA . GLY A 1 89 ? -6.418 13.489 9.584 1.00 92.12 89 GLY A CA 1
ATOM 713 C C . GLY A 1 89 ? -7.049 12.108 9.351 1.00 92.12 89 GLY A C 1
ATOM 714 O O . GLY A 1 89 ? -6.996 11.568 8.235 1.00 92.12 89 GLY A O 1
ATOM 715 N N . ALA A 1 90 ? -7.609 11.488 10.397 1.00 93.06 90 ALA A N 1
ATOM 716 C CA . ALA A 1 90 ? -8.269 10.189 10.305 1.00 93.06 90 ALA A CA 1
ATOM 717 C C . ALA A 1 90 ? -9.602 10.282 9.548 1.00 93.06 90 ALA A C 1
ATOM 719 O O . ALA A 1 90 ? -10.214 11.345 9.441 1.00 93.06 90 ALA A O 1
ATOM 720 N N . ALA A 1 91 ? -10.093 9.150 9.036 1.00 90.75 91 ALA A N 1
ATOM 721 C CA . ALA A 1 91 ? -11.495 9.106 8.629 1.00 90.75 91 ALA A CA 1
ATOM 722 C C . ALA A 1 91 ? -12.388 9.066 9.875 1.00 90.75 91 ALA A C 1
ATOM 724 O O . ALA A 1 91 ? -11.968 8.612 10.934 1.00 90.75 91 ALA A O 1
ATOM 725 N N . PHE A 1 92 ? -13.650 9.466 9.732 1.00 91.62 92 PHE A N 1
ATOM 726 C CA . PHE A 1 92 ? -14.583 9.551 10.860 1.00 91.62 92 PHE A CA 1
ATOM 727 C C . PHE A 1 92 ? -14.828 8.211 11.586 1.00 91.62 92 PHE A C 1
ATOM 729 O O . PHE A 1 92 ? -15.358 8.226 12.690 1.00 91.62 92 PHE A O 1
ATOM 736 N N . TYR A 1 93 ? -14.484 7.072 10.975 1.00 90.00 93 TYR A N 1
ATOM 737 C CA . TYR A 1 93 ? -14.741 5.716 11.478 1.00 90.00 93 TYR A CA 1
ATOM 738 C C . TYR A 1 93 ? -13.535 5.020 12.126 1.00 90.00 93 TYR A C 1
ATOM 740 O O . TYR A 1 93 ? -13.696 3.919 12.652 1.00 90.00 93 TYR A O 1
ATOM 748 N N . GLY A 1 94 ? -12.348 5.632 12.112 1.00 94.38 94 GLY A N 1
ATOM 749 C CA . GLY A 1 94 ? -11.202 5.091 12.839 1.00 94.38 94 GLY A CA 1
ATOM 750 C C . GLY A 1 94 ? -9.841 5.653 12.419 1.00 94.38 94 GLY A C 1
ATOM 751 O O . GLY A 1 94 ? -9.714 6.272 11.350 1.00 94.38 94 GLY A O 1
ATOM 752 N N . PRO A 1 95 ? -8.815 5.454 13.268 1.00 96.88 95 PRO A N 1
ATOM 753 C CA . PRO A 1 95 ? -7.469 5.968 13.052 1.00 96.88 95 PRO A CA 1
ATOM 754 C C . PRO A 1 95 ? -6.737 5.185 11.956 1.00 96.88 95 PRO A C 1
ATOM 756 O O . PRO A 1 95 ? -7.102 4.056 11.613 1.00 96.88 95 PRO A O 1
ATOM 759 N N . LYS A 1 96 ? -5.683 5.784 11.396 1.00 96.44 96 LYS A N 1
ATOM 760 C CA . LYS A 1 96 ? -4.891 5.167 10.323 1.00 96.44 96 LYS A CA 1
ATOM 761 C C . LYS A 1 96 ? -3.407 5.480 10.445 1.00 96.44 96 LYS A C 1
ATOM 763 O O . LYS A 1 96 ? -3.026 6.551 10.913 1.00 96.44 96 LYS A O 1
ATOM 768 N N . ILE A 1 97 ? -2.591 4.565 9.935 1.00 97.38 97 ILE A N 1
ATOM 769 C CA . ILE A 1 97 ? -1.191 4.811 9.597 1.00 97.38 97 ILE A CA 1
ATOM 770 C C . ILE A 1 97 ? -1.111 5.070 8.098 1.00 97.38 97 ILE A C 1
ATOM 772 O O . ILE A 1 97 ? -1.693 4.337 7.291 1.00 97.38 97 ILE A O 1
ATOM 776 N N . SER A 1 98 ? -0.369 6.103 7.720 1.00 96.31 98 SER A N 1
ATOM 777 C CA . SER A 1 98 ? -0.043 6.391 6.327 1.00 96.31 98 SER A CA 1
ATOM 778 C C . SER A 1 98 ? 1.463 6.298 6.114 1.00 96.31 98 SER A C 1
ATOM 780 O O . SER A 1 98 ? 2.234 6.828 6.911 1.00 96.31 98 SER A O 1
ATOM 782 N N . VAL A 1 99 ? 1.883 5.627 5.040 1.00 96.75 99 VAL A N 1
ATOM 783 C CA . VAL A 1 99 ? 3.295 5.575 4.641 1.00 96.75 99 VAL A CA 1
ATOM 784 C C . VAL A 1 99 ? 3.565 6.724 3.687 1.00 96.75 99 VAL A C 1
ATOM 786 O O . VAL A 1 99 ? 3.001 6.784 2.589 1.00 96.75 99 VAL A O 1
ATOM 789 N N . GLN A 1 100 ? 4.428 7.632 4.119 1.00 95.25 100 GLN A N 1
ATOM 790 C CA . GLN A 1 100 ? 4.864 8.779 3.346 1.00 95.25 100 GLN A CA 1
ATOM 791 C C . GLN A 1 100 ? 6.221 8.467 2.725 1.00 95.25 100 GLN A C 1
ATOM 793 O O . GLN A 1 100 ? 7.119 7.972 3.405 1.00 95.25 100 GLN A O 1
ATOM 798 N N . CYS A 1 101 ? 6.373 8.749 1.434 1.00 91.56 101 CYS A N 1
ATOM 799 C CA . CYS A 1 101 ? 7.610 8.515 0.702 1.00 91.56 101 CYS A CA 1
ATOM 800 C C . CYS A 1 101 ? 8.059 9.774 -0.034 1.00 91.56 101 CYS A C 1
ATOM 802 O O . CYS A 1 101 ? 7.234 10.489 -0.610 1.00 91.56 101 CYS A O 1
ATOM 804 N N . LYS A 1 102 ? 9.368 10.036 -0.038 1.00 86.00 102 LYS A N 1
ATOM 805 C CA . LYS A 1 102 ? 9.956 11.099 -0.856 1.00 86.00 102 LYS A CA 1
ATOM 806 C C . LYS A 1 102 ? 10.366 10.576 -2.228 1.00 86.00 102 LYS A C 1
ATOM 808 O O . LYS A 1 102 ? 11.021 9.544 -2.341 1.00 86.00 102 LYS A O 1
ATOM 813 N N . ASP A 1 103 ? 9.997 11.309 -3.272 1.00 78.38 103 ASP A N 1
ATOM 814 C CA . ASP A 1 103 ? 10.467 11.030 -4.628 1.00 78.38 103 ASP A CA 1
ATOM 815 C C . ASP A 1 103 ? 11.898 11.547 -4.871 1.00 78.38 103 ASP A C 1
ATOM 817 O O . ASP A 1 103 ? 12.502 12.211 -4.026 1.00 78.38 103 ASP A O 1
ATOM 821 N N . ALA A 1 104 ? 12.441 11.258 -6.058 1.00 74.44 104 ALA A N 1
ATOM 822 C CA . ALA A 1 104 ? 13.814 11.602 -6.436 1.00 74.44 104 ALA A CA 1
ATOM 823 C C . ALA A 1 104 ? 14.117 13.116 -6.455 1.00 74.44 104 ALA A C 1
ATOM 825 O O . ALA A 1 104 ? 15.285 13.500 -6.483 1.00 74.44 104 ALA A O 1
ATOM 826 N N . ILE A 1 105 ? 13.092 13.979 -6.431 1.00 79.88 105 ILE A N 1
ATOM 827 C CA . ILE A 1 105 ? 13.241 15.441 -6.389 1.00 79.88 105 ILE A CA 1
ATOM 828 C C . ILE A 1 105 ? 12.768 16.052 -5.059 1.00 79.88 105 ILE A C 1
ATOM 830 O O . ILE A 1 105 ? 12.666 17.273 -4.940 1.00 79.88 105 ILE A O 1
ATOM 834 N N . GLY A 1 106 ? 12.514 15.218 -4.045 1.00 80.38 106 GLY A N 1
ATOM 835 C CA . GLY A 1 106 ? 12.244 15.631 -2.669 1.00 80.38 106 GLY A CA 1
ATOM 836 C C . GLY A 1 106 ? 10.788 15.977 -2.349 1.00 80.38 106 GLY A C 1
ATOM 837 O O . GLY A 1 106 ? 10.524 16.482 -1.255 1.00 80.38 106 GLY A O 1
ATOM 838 N N . ARG A 1 107 ? 9.824 15.715 -3.245 1.00 86.38 107 ARG A N 1
ATOM 839 C CA . ARG A 1 107 ? 8.395 15.862 -2.907 1.00 86.38 107 ARG A CA 1
ATOM 840 C C . ARG A 1 107 ? 7.927 14.651 -2.116 1.00 86.38 107 ARG A C 1
ATOM 842 O O . ARG A 1 107 ? 8.362 13.534 -2.374 1.00 86.38 107 ARG A O 1
ATOM 849 N N . THR A 1 108 ? 7.008 14.879 -1.183 1.00 89.81 108 THR A N 1
ATOM 850 C CA . THR A 1 108 ? 6.431 13.812 -0.360 1.00 89.81 108 THR A CA 1
ATOM 851 C C . THR A 1 108 ? 5.097 13.347 -0.929 1.00 89.81 108 THR A C 1
ATOM 853 O O . THR A 1 108 ? 4.238 14.160 -1.278 1.00 89.81 108 THR A O 1
ATOM 856 N N . TRP A 1 109 ? 4.922 12.032 -0.987 1.00 90.25 109 TRP A N 1
ATOM 857 C CA . TRP A 1 109 ? 3.721 11.363 -1.449 1.00 90.25 109 TRP A CA 1
ATOM 858 C C . TRP A 1 109 ? 3.234 10.369 -0.400 1.00 90.25 109 TRP A C 1
ATOM 860 O O . TRP A 1 109 ? 3.976 9.484 0.019 1.00 90.25 109 TRP A O 1
ATOM 870 N N . GLN A 1 110 ? 1.953 10.461 -0.053 1.00 92.25 110 GLN A N 1
ATOM 871 C CA . GLN A 1 110 ? 1.276 9.389 0.668 1.00 92.25 110 GLN A CA 1
ATOM 872 C C . GLN A 1 110 ? 1.069 8.199 -0.270 1.00 92.25 110 GLN A C 1
ATOM 874 O O . GLN A 1 110 ? 0.277 8.302 -1.212 1.00 92.25 110 GLN A O 1
ATOM 879 N N . MET A 1 111 ? 1.764 7.099 0.004 1.00 92.62 111 MET A N 1
ATOM 880 C CA . MET A 1 111 ? 1.782 5.904 -0.841 1.00 92.62 111 MET A CA 1
ATOM 881 C C . MET A 1 111 ? 0.759 4.872 -0.384 1.00 92.62 111 MET A C 1
ATOM 883 O O . MET A 1 111 ? -0.044 4.393 -1.177 1.00 92.62 111 MET A O 1
ATOM 887 N N . SER A 1 112 ? 0.753 4.576 0.910 1.00 94.25 112 SER A N 1
ATOM 888 C CA . SER A 1 112 ? 0.005 3.446 1.456 1.00 94.25 112 SER A CA 1
ATOM 889 C C . SER A 1 112 ? -0.773 3.868 2.683 1.00 94.25 112 SER A C 1
ATOM 891 O O . SER A 1 112 ? -0.409 4.832 3.364 1.00 94.25 112 SER A O 1
ATOM 893 N N . THR A 1 113 ? -1.831 3.129 2.994 1.00 94.75 113 THR A N 1
ATOM 894 C CA . THR A 1 113 ? -2.575 3.330 4.234 1.00 94.75 113 THR A CA 1
ATOM 895 C C . THR A 1 113 ? -2.999 2.002 4.836 1.00 94.75 113 THR A C 1
ATOM 897 O O . THR A 1 113 ? -3.358 1.073 4.111 1.00 94.75 113 THR A O 1
ATOM 900 N N . VAL A 1 114 ? -2.942 1.934 6.163 1.00 96.38 114 VAL A N 1
ATOM 901 C CA . VAL A 1 114 ? -3.515 0.864 6.977 1.00 96.38 114 VAL A CA 1
ATOM 902 C C . VAL A 1 114 ? -4.428 1.538 7.989 1.00 96.38 114 VAL A C 1
ATOM 904 O O . VAL A 1 114 ? -3.976 2.374 8.772 1.00 96.38 114 VAL A O 1
ATOM 907 N N . GLN A 1 115 ? -5.714 1.223 7.940 1.00 96.00 115 GLN A N 1
ATOM 908 C CA . GLN A 1 115 ? -6.741 1.922 8.699 1.00 96.00 115 GLN A CA 1
ATOM 909 C C . GLN A 1 115 ? -7.626 0.936 9.444 1.00 96.00 115 GLN A C 1
ATOM 911 O O . GLN A 1 115 ? -8.074 -0.054 8.873 1.00 96.00 115 GLN A O 1
ATOM 916 N N . LEU A 1 116 ? -7.898 1.238 10.710 1.00 96.06 116 LEU A N 1
ATOM 917 C CA . LEU A 1 116 ? -8.859 0.491 11.508 1.00 96.06 116 LEU A CA 1
ATOM 918 C C . LEU A 1 116 ? -10.270 1.042 11.301 1.00 96.06 116 LEU A C 1
ATOM 920 O O . LEU A 1 116 ? -10.464 2.257 11.265 1.00 96.06 116 LEU A O 1
ATOM 924 N N . ASP A 1 117 ? -11.246 0.143 11.210 1.00 95.19 117 ASP A N 1
ATOM 925 C CA . ASP A 1 117 ? -12.669 0.463 11.155 1.00 95.19 117 ASP A CA 1
ATOM 926 C C . ASP A 1 117 ? -13.450 -0.423 12.132 1.00 95.19 117 ASP A C 1
ATOM 928 O O . ASP A 1 117 ? -13.487 -1.653 12.027 1.00 95.19 117 ASP A O 1
ATOM 932 N N . PHE A 1 118 ? -14.086 0.238 13.097 1.00 87.94 118 PHE A N 1
ATOM 933 C CA . PHE A 1 118 ? -14.972 -0.388 14.081 1.00 87.94 118 PHE A CA 1
ATOM 934 C C . PHE A 1 118 ? -16.452 -0.122 13.785 1.00 87.94 118 PHE A C 1
ATOM 936 O O . PHE A 1 118 ? -17.331 -0.765 14.348 1.00 87.94 118 PHE A O 1
ATOM 943 N N . ASN A 1 119 ? -16.736 0.807 12.878 1.00 91.06 119 ASN A N 1
ATOM 944 C CA . ASN A 1 119 ? -18.071 1.280 12.559 1.00 91.06 119 ASN A CA 1
ATOM 945 C C . ASN A 1 119 ? -18.769 0.383 11.532 1.00 91.06 119 ASN A C 1
ATOM 947 O O . ASN A 1 119 ? -19.939 0.058 11.706 1.00 91.06 119 ASN A O 1
ATOM 951 N N . LEU A 1 120 ? -18.100 -0.029 10.452 1.00 94.69 120 LEU A N 1
ATOM 952 C CA . LEU A 1 120 ? -18.726 -0.894 9.447 1.00 94.69 120 LEU A CA 1
ATOM 953 C C . LEU A 1 120 ? -19.065 -2.287 9.997 1.00 94.69 120 LEU A C 1
ATOM 955 O O . LEU A 1 120 ? -20.191 -2.727 9.751 1.00 94.69 120 LEU A O 1
ATOM 959 N N . PRO A 1 121 ? -18.203 -2.960 10.788 1.00 94.75 121 PRO A N 1
ATOM 960 C CA . PRO A 1 121 ? -18.592 -4.199 11.458 1.00 94.75 121 PRO A CA 1
ATOM 961 C C . PRO A 1 121 ? -19.857 -4.068 12.313 1.00 94.75 121 PRO A C 1
ATOM 963 O O . PRO A 1 121 ? -20.682 -4.979 12.321 1.00 94.75 121 PRO A O 1
ATOM 966 N N . GLU A 1 122 ? -20.043 -2.935 12.995 1.00 91.94 122 GLU A N 1
ATOM 967 C CA . GLU A 1 122 ? -21.252 -2.660 13.777 1.00 91.94 122 GLU A CA 1
ATOM 968 C C . GLU A 1 122 ? -22.462 -2.393 12.874 1.00 91.94 122 GLU A C 1
ATOM 970 O O . GLU A 1 122 ? -23.511 -3.014 13.028 1.00 91.94 122 GLU A O 1
ATOM 975 N N . ARG A 1 123 ? -22.314 -1.520 11.874 1.00 93.50 123 ARG A N 1
ATOM 976 C CA . ARG A 1 123 ? -23.411 -1.111 10.985 1.00 93.50 123 ARG A CA 1
ATOM 977 C C . ARG A 1 123 ? -23.936 -2.224 10.087 1.00 93.50 123 ARG A C 1
ATOM 979 O O . ARG A 1 123 ? -25.106 -2.181 9.710 1.00 93.50 123 ARG A O 1
ATOM 986 N N . PHE A 1 124 ? -23.080 -3.164 9.702 1.00 96.62 124 PHE A N 1
ATOM 987 C CA . PHE A 1 124 ? -23.460 -4.324 8.896 1.00 96.62 124 PHE A CA 1
ATOM 988 C C . PHE A 1 124 ? -23.826 -5.548 9.738 1.00 96.62 124 PHE A C 1
ATOM 990 O O . PHE A 1 124 ? -24.103 -6.595 9.160 1.00 96.62 124 PHE A O 1
ATOM 997 N N . ASP A 1 125 ? -23.828 -5.418 11.067 1.00 96.25 125 ASP A N 1
ATOM 998 C CA . ASP A 1 125 ? -24.088 -6.515 11.999 1.00 96.25 125 ASP A CA 1
ATOM 999 C C . ASP A 1 125 ? -23.195 -7.739 11.729 1.00 96.25 125 ASP A C 1
ATOM 1001 O O . ASP A 1 125 ? -23.639 -8.883 11.652 1.00 96.25 125 ASP A O 1
ATOM 1005 N N . LEU A 1 126 ? -21.901 -7.482 11.511 1.00 97.38 126 LEU A N 1
ATOM 1006 C CA . LEU A 1 126 ? -20.934 -8.541 11.252 1.00 97.38 126 LEU A CA 1
ATOM 1007 C C . LEU A 1 126 ? -20.603 -9.271 12.547 1.00 97.38 126 LEU A C 1
ATOM 1009 O O . LEU A 1 126 ? -20.307 -8.645 13.569 1.00 97.38 126 LEU A O 1
ATOM 1013 N N . GLU A 1 127 ? -20.573 -10.597 12.469 1.00 97.50 127 GLU A N 1
ATOM 1014 C CA . GLU A 1 127 ? -20.268 -11.464 13.598 1.00 97.50 127 GLU A CA 1
ATOM 1015 C C . GLU A 1 127 ? -19.457 -12.687 13.164 1.00 97.50 127 GLU A C 1
ATOM 1017 O O . GLU A 1 127 ? -19.614 -13.221 12.063 1.00 97.50 127 GLU A O 1
ATOM 1022 N N . TYR A 1 128 ? -18.633 -13.186 14.078 1.00 96.81 128 TYR A N 1
ATOM 1023 C CA . TYR A 1 128 ? -18.043 -14.516 14.034 1.00 96.81 128 TYR A CA 1
ATOM 1024 C C . TYR A 1 128 ? -18.378 -15.269 15.328 1.00 96.81 128 TYR A C 1
ATOM 1026 O O . TYR A 1 128 ? -18.859 -14.692 16.304 1.00 96.81 128 TYR A O 1
ATOM 1034 N N . THR A 1 129 ? -18.182 -16.588 15.326 1.00 97.56 129 THR A N 1
ATOM 1035 C CA . THR A 1 129 ? -18.422 -17.414 16.521 1.00 97.56 129 THR A CA 1
ATOM 1036 C C . THR A 1 129 ? -17.100 -17.615 17.249 1.00 97.56 129 THR A C 1
ATOM 1038 O O . THR A 1 129 ? -16.160 -18.152 16.664 1.00 97.56 129 THR A O 1
ATOM 1041 N N . GLY A 1 130 ? -17.032 -17.154 18.497 1.00 95.56 130 GLY A N 1
ATOM 1042 C CA . GLY A 1 130 ? -15.862 -17.291 19.354 1.00 95.56 130 GLY A CA 1
ATOM 1043 C C . GLY A 1 130 ? -15.640 -18.732 19.833 1.00 95.56 130 GLY A C 1
ATOM 1044 O O . GLY A 1 130 ? -16.528 -19.580 19.695 1.00 95.56 130 GLY A O 1
ATOM 1045 N N . PRO A 1 131 ? -14.471 -19.031 20.428 1.00 94.56 131 PRO A N 1
ATOM 1046 C CA . PRO A 1 131 ? -14.158 -20.367 20.946 1.00 94.56 131 PRO A CA 1
ATOM 1047 C C . PRO A 1 131 ? -15.131 -20.871 22.023 1.00 94.56 131 PRO A C 1
ATOM 1049 O O . PRO A 1 131 ? -15.308 -22.076 22.181 1.00 94.56 131 PRO A O 1
ATOM 1052 N N . ASP A 1 132 ? -15.767 -19.957 22.755 1.00 95.69 132 ASP A N 1
ATOM 1053 C CA . ASP A 1 132 ? -16.778 -20.225 23.782 1.00 95.69 132 ASP A CA 1
ATOM 1054 C C . ASP A 1 132 ? -18.211 -20.336 23.219 1.00 95.69 132 ASP A C 1
ATOM 1056 O O . ASP A 1 132 ? -19.165 -20.524 23.972 1.00 95.69 132 ASP A O 1
ATOM 1060 N N . GLY A 1 133 ? -18.377 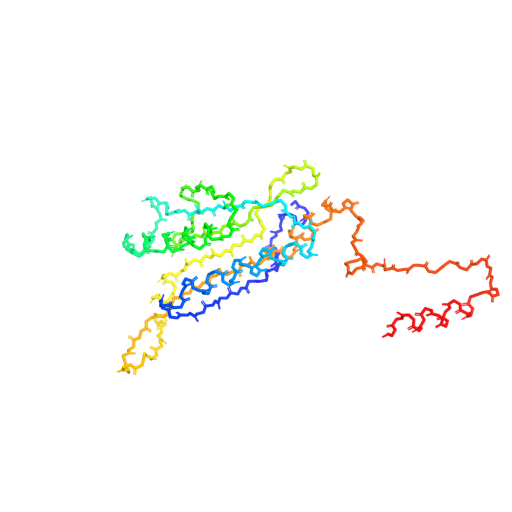-20.222 21.896 1.00 95.88 133 GLY A N 1
ATOM 1061 C CA . GLY A 1 133 ? -19.672 -20.229 21.217 1.00 95.88 133 GLY A CA 1
ATOM 1062 C C . GLY A 1 133 ? -20.404 -18.884 21.230 1.00 95.88 133 GLY A C 1
ATOM 1063 O O . GLY A 1 133 ? -21.476 -18.783 20.629 1.00 95.88 133 GLY A O 1
ATOM 1064 N N . SER A 1 134 ? -19.848 -17.850 21.870 1.00 96.81 134 SER A N 1
ATOM 1065 C CA . SER A 1 134 ? -20.425 -16.504 21.856 1.00 96.81 134 SER A CA 1
ATOM 1066 C C . SER A 1 134 ? -20.313 -15.863 20.468 1.00 96.81 134 SER A C 1
ATOM 1068 O O . SER A 1 134 ? -19.413 -16.171 19.681 1.00 96.81 134 SER A O 1
ATOM 1070 N N . LYS A 1 135 ? -21.250 -14.968 20.145 1.00 97.12 135 LYS A N 1
ATOM 1071 C CA . LYS A 1 135 ? -21.153 -14.120 18.954 1.00 97.12 135 LYS A CA 1
ATOM 1072 C C . LYS A 1 135 ? -20.274 -12.921 19.269 1.00 97.12 135 LYS A C 1
ATOM 1074 O O . LYS A 1 135 ? -20.515 -12.212 20.240 1.00 97.12 135 LYS A O 1
ATOM 1079 N N . GLN A 1 136 ? -19.240 -12.742 18.460 1.00 96.38 136 GLN A N 1
ATOM 1080 C CA . GLN A 1 136 ? -18.236 -11.697 18.613 1.00 96.38 136 GLN A CA 1
ATOM 1081 C C . GLN A 1 136 ? -18.161 -10.882 17.328 1.00 96.38 136 GLN A C 1
ATOM 1083 O O . GLN A 1 136 ? -18.347 -11.414 16.234 1.00 96.38 136 GLN A O 1
ATOM 1088 N N . ARG A 1 137 ? -17.861 -9.591 17.445 1.00 95.69 137 ARG A N 1
ATOM 1089 C CA . ARG A 1 137 ? -17.746 -8.693 16.293 1.00 95.69 137 ARG A CA 1
ATOM 1090 C C . ARG A 1 137 ? -16.292 -8.649 15.805 1.00 95.69 137 ARG A C 1
ATOM 1092 O O . ARG A 1 137 ? -15.395 -8.502 16.638 1.00 95.69 137 ARG A O 1
ATOM 1099 N N . PRO A 1 138 ? -16.021 -8.821 14.498 1.00 96.75 138 PRO A N 1
ATOM 1100 C CA . PRO A 1 138 ? -14.661 -8.733 13.982 1.00 96.75 138 PRO A CA 1
ATOM 1101 C C . PRO A 1 138 ? -14.181 -7.281 13.935 1.00 96.75 138 PRO A C 1
ATOM 1103 O O . PRO A 1 138 ? -14.978 -6.350 13.809 1.00 96.75 138 PRO A O 1
ATOM 1106 N N . VAL A 1 139 ? -12.863 -7.106 13.961 1.00 95.12 139 VAL A N 1
ATOM 1107 C CA . VAL A 1 139 ? -12.212 -5.852 13.577 1.00 95.12 139 VAL A CA 1
ATOM 1108 C C . VAL A 1 139 ? -12.026 -5.853 12.063 1.00 95.12 139 VAL A C 1
ATOM 1110 O O . VAL A 1 139 ? -11.644 -6.877 11.492 1.00 95.12 139 VAL A O 1
ATOM 1113 N N . MET A 1 140 ? -12.287 -4.716 11.415 1.00 97.44 140 M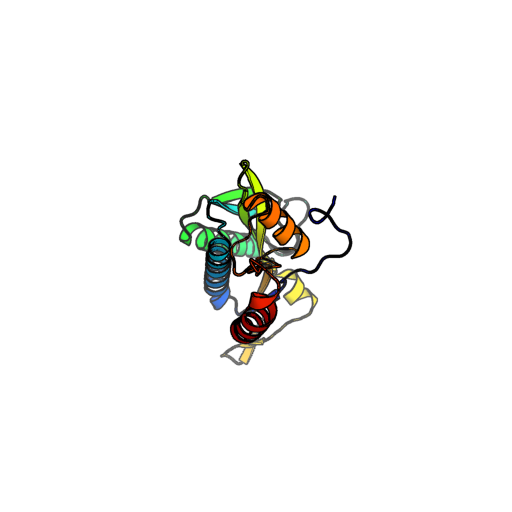ET A N 1
ATOM 1114 C CA . MET A 1 140 ? -11.991 -4.514 9.999 1.00 97.44 140 MET A CA 1
ATOM 1115 C C . MET A 1 140 ? -10.742 -3.642 9.850 1.00 97.44 140 MET A C 1
ATOM 1117 O O . MET A 1 140 ? -10.651 -2.559 10.427 1.00 97.44 140 MET A O 1
ATOM 1121 N N . ILE A 1 141 ? -9.781 -4.110 9.057 1.00 97.50 141 ILE A N 1
ATOM 1122 C CA . ILE A 1 141 ? -8.600 -3.344 8.657 1.00 97.50 141 ILE A CA 1
ATOM 1123 C C . ILE A 1 141 ? -8.708 -3.070 7.158 1.00 97.50 141 ILE A C 1
ATOM 1125 O O . ILE A 1 141 ? -8.694 -4.002 6.350 1.00 97.50 141 ILE A O 1
ATOM 1129 N N . HIS A 1 142 ? -8.787 -1.798 6.784 1.00 96.94 142 HIS A N 1
ATOM 1130 C CA . HIS A 1 142 ? -8.657 -1.354 5.399 1.00 96.94 142 HIS A CA 1
ATOM 1131 C C . HIS A 1 142 ? -7.183 -1.196 5.064 1.00 96.94 142 HIS A C 1
ATOM 1133 O O . HIS A 1 142 ? -6.420 -0.616 5.847 1.00 96.94 142 HIS A O 1
ATOM 1139 N N . ARG A 1 143 ? -6.775 -1.663 3.884 1.00 95.50 143 ARG A N 1
ATOM 1140 C CA . ARG A 1 143 ? -5.406 -1.459 3.419 1.00 95.50 143 ARG A CA 1
ATOM 1141 C C . ARG A 1 143 ? -5.313 -1.234 1.917 1.00 95.50 143 ARG A C 1
ATOM 1143 O O . ARG A 1 143 ? -5.797 -2.035 1.125 1.00 95.50 143 ARG A O 1
ATOM 1150 N N . ALA A 1 144 ? -4.556 -0.209 1.546 1.00 94.62 144 ALA A N 1
ATOM 1151 C CA . ALA A 1 144 ? -4.070 -0.007 0.186 1.00 94.62 144 ALA A CA 1
ATOM 1152 C C . ALA A 1 144 ? -2.542 0.072 0.237 1.00 94.62 144 ALA A C 1
ATOM 1154 O O . ALA A 1 144 ? -1.994 0.903 0.968 1.00 94.62 144 ALA A O 1
ATOM 1155 N N . LEU A 1 145 ? -1.856 -0.811 -0.491 1.00 93.12 145 LEU A N 1
ATOM 1156 C CA . LEU A 1 145 ? -0.395 -0.920 -0.459 1.00 93.12 145 LEU A CA 1
ATOM 1157 C C . LEU A 1 145 ? 0.228 0.095 -1.415 1.00 93.12 145 LEU A C 1
ATOM 1159 O O . LEU A 1 145 ? 1.202 0.745 -1.057 1.00 93.12 145 LEU A O 1
ATOM 1163 N N . PHE A 1 146 ? -0.341 0.264 -2.606 1.00 90.12 146 PHE A N 1
ATOM 1164 C CA . PHE A 1 146 ? 0.107 1.250 -3.596 1.00 90.12 146 PHE A CA 1
ATOM 1165 C C . PHE A 1 146 ? -0.746 2.522 -3.602 1.00 90.12 146 PHE A C 1
ATOM 1167 O O . PHE A 1 146 ? -0.352 3.538 -4.181 1.00 90.12 146 PHE A O 1
ATOM 1174 N N . GLY A 1 147 ? -1.943 2.454 -3.012 1.00 90.75 147 GLY A N 1
ATOM 1175 C CA . GLY A 1 147 ? -2.959 3.482 -3.180 1.00 90.75 147 GLY A CA 1
ATOM 1176 C C . GLY A 1 147 ? -3.694 3.256 -4.497 1.00 90.75 147 GLY A C 1
ATOM 1177 O O . GLY A 1 147 ? -4.156 2.151 -4.765 1.00 90.75 147 GLY A O 1
ATOM 1178 N N . SER A 1 148 ? -3.844 4.290 -5.327 1.00 94.12 148 SER A N 1
ATOM 1179 C CA . SER A 1 148 ? -4.291 4.061 -6.704 1.00 94.12 148 SER A CA 1
ATOM 1180 C C . SER A 1 148 ? -3.119 3.677 -7.597 1.00 94.12 148 SER A C 1
ATOM 1182 O O . SER A 1 148 ? -2.060 4.306 -7.544 1.00 94.12 148 SER A O 1
ATOM 1184 N N . ILE A 1 149 ? -3.326 2.687 -8.465 1.00 94.06 149 ILE A N 1
ATOM 1185 C CA . ILE A 1 149 ? -2.315 2.222 -9.420 1.00 94.06 149 ILE A CA 1
ATOM 1186 C C . ILE A 1 149 ? -1.867 3.372 -10.327 1.00 94.06 149 ILE A C 1
ATOM 1188 O O . ILE A 1 149 ? -0.681 3.524 -10.603 1.00 94.06 149 ILE A O 1
ATOM 1192 N N . GLU A 1 150 ? -2.791 4.240 -10.736 1.00 94.94 150 GLU A N 1
ATOM 1193 C CA . GLU A 1 150 ? -2.488 5.415 -11.549 1.00 94.94 150 GLU A CA 1
ATOM 1194 C C . GLU A 1 150 ? -1.525 6.363 -10.825 1.00 94.94 150 GLU A C 1
ATOM 1196 O O . GLU A 1 150 ? -0.502 6.763 -11.387 1.00 94.94 150 GLU A O 1
ATOM 1201 N N . ARG A 1 151 ? -1.813 6.698 -9.560 1.00 92.88 151 ARG A N 1
ATOM 1202 C CA . ARG A 1 151 ? -0.956 7.594 -8.778 1.00 92.88 151 ARG A CA 1
ATOM 1203 C C . ARG A 1 151 ? 0.393 6.943 -8.503 1.00 92.88 151 ARG A C 1
ATOM 1205 O O . ARG A 1 151 ? 1.407 7.621 -8.636 1.00 92.88 151 ARG A O 1
ATOM 1212 N N . PHE A 1 152 ? 0.403 5.653 -8.179 1.00 93.94 152 PHE A N 1
ATOM 1213 C CA . PHE A 1 152 ? 1.622 4.888 -7.955 1.00 93.94 152 PHE A CA 1
ATOM 1214 C C . PHE A 1 152 ? 2.546 4.937 -9.176 1.00 93.94 152 PHE A C 1
ATOM 1216 O O . PHE A 1 152 ? 3.700 5.340 -9.057 1.00 93.94 152 PHE A O 1
ATOM 1223 N N . PHE A 1 153 ? 2.024 4.653 -10.373 1.00 93.62 153 PHE A N 1
ATOM 1224 C CA . PHE A 1 153 ? 2.805 4.742 -11.608 1.00 93.62 153 PHE A CA 1
ATOM 1225 C C . PHE A 1 153 ? 3.276 6.163 -11.927 1.00 93.62 153 PHE A C 1
ATOM 1227 O O . PHE A 1 153 ? 4.382 6.322 -12.440 1.00 93.62 153 PHE A O 1
ATOM 1234 N N . ALA A 1 154 ? 2.486 7.198 -11.618 1.00 92.50 154 ALA A N 1
ATOM 1235 C CA . ALA A 1 154 ? 2.952 8.581 -11.743 1.00 92.50 154 ALA A CA 1
ATOM 1236 C C . ALA A 1 154 ? 4.177 8.850 -10.857 1.00 92.50 154 ALA A C 1
ATOM 1238 O O . ALA A 1 154 ? 5.159 9.409 -11.340 1.00 92.50 154 ALA A O 1
ATOM 1239 N N . VAL A 1 155 ? 4.131 8.412 -9.595 1.00 91.81 155 VAL A N 1
ATOM 1240 C CA . VAL A 1 155 ? 5.253 8.561 -8.659 1.00 91.81 155 VAL A CA 1
ATOM 1241 C C . VAL A 1 155 ? 6.468 7.774 -9.145 1.00 91.81 155 VAL A C 1
ATOM 1243 O O . VAL A 1 155 ? 7.566 8.321 -9.160 1.00 91.81 155 VAL A O 1
ATOM 1246 N N . LEU A 1 156 ? 6.294 6.530 -9.605 1.00 93.06 156 LEU A N 1
ATOM 1247 C CA . LEU A 1 156 ? 7.405 5.729 -10.128 1.00 93.06 156 LEU A CA 1
ATOM 1248 C C . LEU A 1 156 ? 8.026 6.332 -11.391 1.00 93.06 156 LEU A C 1
ATOM 1250 O O . LEU A 1 156 ? 9.246 6.331 -11.531 1.00 93.06 156 LEU A O 1
ATOM 1254 N N . LEU A 1 157 ? 7.210 6.865 -12.305 1.00 93.12 157 LEU A N 1
ATOM 1255 C CA . LEU A 1 157 ? 7.702 7.522 -13.515 1.00 93.12 157 LEU A CA 1
ATOM 1256 C C . LEU A 1 157 ? 8.626 8.696 -13.172 1.00 93.12 157 LEU A C 1
ATOM 1258 O O . LEU A 1 157 ? 9.684 8.846 -13.784 1.00 93.12 157 LEU A O 1
ATOM 1262 N N . GLU A 1 158 ? 8.231 9.508 -12.191 1.00 90.31 158 GLU A N 1
ATOM 1263 C CA . GLU A 1 158 ? 9.027 10.636 -11.708 1.00 90.31 158 GLU A CA 1
ATOM 1264 C C . GLU A 1 158 ? 10.252 10.166 -10.906 1.00 90.31 158 GLU A C 1
ATOM 1266 O O . GLU A 1 158 ? 11.347 10.676 -11.125 1.00 90.31 158 GLU A O 1
ATOM 1271 N N . HIS A 1 159 ? 10.101 9.156 -10.043 1.00 90.50 159 HIS A N 1
ATOM 1272 C CA . HIS A 1 159 ? 11.189 8.570 -9.252 1.00 90.50 159 HIS A CA 1
ATOM 1273 C C . HIS A 1 159 ? 12.313 8.011 -10.136 1.00 90.50 159 HIS A C 1
ATOM 1275 O O . HIS A 1 159 ? 13.487 8.266 -9.878 1.00 90.50 159 HIS A O 1
ATOM 1281 N N . TYR A 1 160 ? 11.961 7.306 -11.212 1.00 92.38 160 TYR A N 1
ATOM 1282 C CA . TYR A 1 160 ? 12.927 6.739 -12.152 1.00 92.38 160 TYR A CA 1
ATOM 1283 C C . TYR A 1 160 ? 13.326 7.687 -13.288 1.00 92.38 160 TYR A C 1
ATOM 1285 O O . TYR A 1 160 ? 14.117 7.299 -14.147 1.00 92.38 160 TYR A O 1
ATOM 1293 N N . ALA A 1 161 ? 12.764 8.898 -13.354 1.00 92.75 161 ALA A N 1
ATOM 1294 C CA . ALA A 1 161 ? 12.923 9.810 -14.492 1.00 92.75 161 ALA A CA 1
ATOM 1295 C C . ALA A 1 161 ? 12.666 9.127 -15.860 1.00 92.75 161 ALA A C 1
ATOM 1297 O O . ALA A 1 161 ? 13.335 9.405 -16.854 1.00 92.75 161 ALA A O 1
ATOM 1298 N N . GLY A 1 162 ? 11.712 8.188 -15.904 1.00 93.50 162 GLY A N 1
ATOM 1299 C CA . GLY A 1 162 ? 11.398 7.365 -17.080 1.00 93.50 162 GLY A CA 1
ATOM 1300 C C . GLY A 1 162 ? 12.307 6.153 -17.327 1.00 93.50 162 GLY A C 1
ATOM 1301 O O . GLY A 1 162 ? 11.958 5.306 -18.149 1.00 93.50 162 GLY A O 1
ATOM 1302 N N . ALA A 1 163 ? 13.426 6.015 -16.614 1.00 94.88 163 ALA A N 1
ATOM 1303 C CA . ALA A 1 163 ? 14.352 4.888 -16.728 1.00 94.88 163 ALA A CA 1
ATOM 1304 C C . ALA A 1 163 ? 13.982 3.749 -15.759 1.00 94.88 163 ALA A C 1
ATOM 1306 O O . ALA A 1 163 ? 14.681 3.486 -14.781 1.00 94.88 163 ALA A O 1
ATOM 1307 N N . PHE A 1 164 ? 12.851 3.088 -16.017 1.00 96.06 164 PHE A N 1
ATOM 1308 C CA . PHE A 1 164 ? 12.359 1.992 -15.177 1.00 96.06 164 PHE A CA 1
ATOM 1309 C C . PHE A 1 164 ? 13.356 0.824 -15.070 1.00 96.06 164 PHE A C 1
ATOM 1311 O O . PHE A 1 164 ? 14.067 0.528 -16.037 1.00 96.06 164 PHE A O 1
ATOM 1318 N N . PRO A 1 165 ? 13.366 0.093 -13.939 1.00 95.25 165 PRO A N 1
ATOM 1319 C CA . PRO A 1 165 ? 14.109 -1.154 -13.843 1.00 95.25 165 PRO A CA 1
ATOM 1320 C C . PRO A 1 165 ? 13.566 -2.169 -14.859 1.00 95.25 165 PRO A C 1
ATOM 1322 O O . PRO A 1 165 ? 12.389 -2.139 -15.217 1.00 95.25 165 PRO A O 1
ATOM 1325 N N . VAL A 1 166 ? 14.414 -3.099 -15.313 1.00 96.12 166 VAL A N 1
ATOM 1326 C CA . VAL A 1 166 ? 14.105 -4.032 -16.421 1.00 96.12 166 VAL A CA 1
ATOM 1327 C C . VAL A 1 166 ? 12.795 -4.803 -16.219 1.00 96.12 166 VAL A C 1
ATOM 1329 O O . VAL A 1 166 ? 12.091 -5.088 -17.183 1.00 96.12 166 VAL A O 1
ATOM 1332 N N . TRP A 1 167 ? 12.433 -5.120 -14.977 1.00 96.38 167 TRP A N 1
ATOM 1333 C CA . TRP A 1 167 ? 11.202 -5.847 -14.661 1.00 96.38 167 TRP A CA 1
ATOM 1334 C C . TRP A 1 167 ? 9.920 -4.993 -14.764 1.00 96.38 167 TRP A C 1
ATOM 1336 O O . TRP A 1 167 ? 8.841 -5.560 -14.892 1.00 96.38 167 TRP A O 1
ATOM 1346 N N . LEU A 1 168 ? 10.030 -3.657 -14.767 1.00 96.12 168 LEU A N 1
ATOM 1347 C CA . LEU A 1 168 ? 8.927 -2.716 -15.037 1.00 96.12 168 LEU A CA 1
ATOM 1348 C C . LEU A 1 168 ? 8.951 -2.140 -16.453 1.00 96.12 168 LEU A C 1
ATOM 1350 O O . LEU A 1 168 ? 7.956 -1.564 -16.895 1.00 96.12 168 LEU A O 1
ATOM 1354 N N . ALA A 1 169 ? 10.092 -2.204 -17.138 1.00 96.75 169 ALA A N 1
ATOM 1355 C CA . ALA A 1 169 ? 10.266 -1.540 -18.419 1.00 96.75 169 ALA A CA 1
ATOM 1356 C C . ALA A 1 169 ? 9.275 -2.097 -19.465 1.00 96.75 169 ALA A C 1
ATOM 1358 O O . ALA A 1 169 ? 9.258 -3.307 -19.701 1.00 96.75 169 ALA A O 1
ATOM 1359 N N . PRO A 1 170 ? 8.487 -1.242 -20.151 1.00 95.56 170 PRO A N 1
ATOM 1360 C CA . PRO A 1 170 ? 7.512 -1.701 -21.147 1.00 95.56 170 PRO A CA 1
ATOM 1361 C C . PRO A 1 170 ? 8.179 -2.371 -22.357 1.00 95.56 170 PRO A C 1
ATOM 1363 O O . PRO A 1 170 ? 7.581 -3.217 -23.017 1.00 95.56 170 PRO A O 1
ATOM 1366 N N . VAL A 1 171 ? 9.430 -1.998 -22.644 1.00 95.56 171 VAL A N 1
ATOM 1367 C CA . VAL A 1 171 ? 10.305 -2.654 -23.616 1.00 95.56 171 VAL A CA 1
ATOM 1368 C C . VAL A 1 171 ? 11.617 -2.966 -22.910 1.00 95.56 171 VAL A C 1
ATOM 1370 O O . VAL A 1 171 ? 12.361 -2.057 -22.552 1.00 95.56 171 VAL A O 1
ATOM 1373 N N . GLN A 1 172 ? 11.894 -4.251 -22.702 1.00 96.50 172 GLN A N 1
ATOM 1374 C CA . GLN A 1 172 ? 13.053 -4.704 -21.925 1.00 96.50 172 GLN A CA 1
ATOM 1375 C C . GLN A 1 172 ? 14.340 -4.757 -22.760 1.00 96.50 172 GLN A C 1
ATOM 1377 O O . GLN A 1 172 ? 15.426 -4.508 -22.247 1.00 96.50 172 GLN A O 1
ATOM 1382 N N . ALA A 1 173 ? 14.221 -5.066 -24.055 1.00 95.75 173 ALA A N 1
ATOM 1383 C CA . ALA A 1 173 ? 15.335 -5.104 -24.995 1.00 95.75 173 ALA A CA 1
ATOM 1384 C C . ALA A 1 173 ? 14.864 -4.774 -26.418 1.00 95.75 173 ALA A C 1
ATOM 1386 O O . ALA A 1 173 ? 13.770 -5.165 -26.831 1.00 95.75 173 ALA A O 1
ATOM 1387 N N . VAL A 1 174 ? 15.718 -4.090 -27.184 1.00 96.38 174 VAL A N 1
ATOM 1388 C CA . VAL A 1 174 ? 15.526 -3.822 -28.615 1.00 96.38 174 VAL A CA 1
ATOM 1389 C C . VAL A 1 174 ? 16.724 -4.381 -29.369 1.00 96.38 174 VAL A C 1
ATOM 1391 O O . VAL A 1 174 ? 17.862 -3.991 -29.124 1.00 96.38 174 VAL A O 1
ATOM 1394 N N . GLY A 1 175 ? 16.463 -5.306 -30.287 1.00 95.94 175 GLY A N 1
ATOM 1395 C CA . GLY A 1 175 ? 17.479 -5.846 -31.180 1.00 95.94 175 GLY A CA 1
ATOM 1396 C C . GLY A 1 175 ? 17.678 -4.947 -32.395 1.00 95.94 175 GLY A C 1
ATOM 1397 O O . GLY A 1 175 ? 16.710 -4.653 -33.093 1.00 95.94 175 GLY A O 1
ATOM 1398 N N . ILE A 1 176 ? 18.921 -4.555 -32.677 1.00 97.38 176 ILE A N 1
ATOM 1399 C CA . ILE A 1 176 ? 19.273 -3.741 -33.848 1.00 97.38 176 ILE A CA 1
ATOM 1400 C C . ILE A 1 176 ? 20.291 -4.528 -34.687 1.00 97.38 176 ILE A C 1
ATOM 1402 O O . ILE A 1 176 ? 21.435 -4.685 -34.255 1.00 97.38 176 ILE A O 1
ATOM 1406 N N . PRO A 1 177 ? 19.905 -5.075 -35.856 1.00 97.31 177 PRO A N 1
ATOM 1407 C CA . PRO A 1 177 ? 20.832 -5.810 -36.705 1.00 97.31 177 PRO A CA 1
ATOM 1408 C C . PRO A 1 177 ? 21.787 -4.839 -37.413 1.00 97.31 177 PRO A C 1
ATOM 1410 O O . PRO A 1 177 ? 21.380 -3.768 -37.851 1.00 97.31 177 PRO A O 1
ATOM 1413 N N . ILE A 1 178 ? 23.053 -5.235 -37.585 1.00 97.38 178 ILE A N 1
ATOM 1414 C CA . ILE A 1 178 ? 24.040 -4.428 -38.332 1.00 97.38 178 ILE A CA 1
ATOM 1415 C C . ILE A 1 178 ? 23.686 -4.358 -39.835 1.00 97.38 178 ILE A C 1
ATOM 1417 O O . ILE A 1 178 ? 24.023 -3.391 -40.507 1.00 97.38 178 ILE A O 1
ATOM 1421 N N . GLY A 1 179 ? 23.000 -5.376 -40.367 1.00 97.19 179 GLY A N 1
ATOM 1422 C CA . GLY A 1 179 ? 22.566 -5.449 -41.764 1.00 97.19 179 GLY A CA 1
ATOM 1423 C C . GLY A 1 1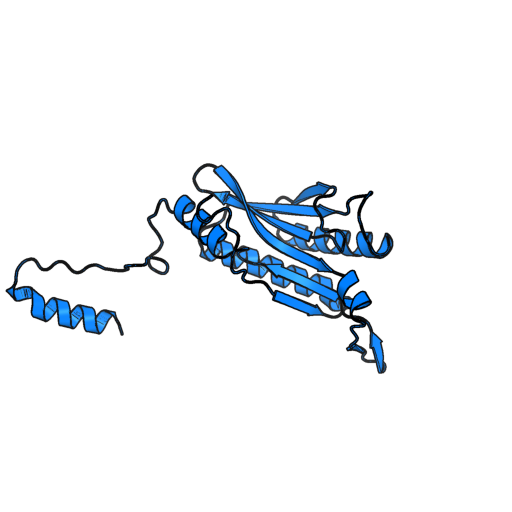79 ? 21.616 -6.624 -42.001 1.00 97.19 179 GLY A C 1
ATOM 1424 O O . GLY A 1 179 ? 21.460 -7.477 -41.123 1.00 97.19 179 GLY A O 1
ATOM 1425 N N . ASP A 1 180 ? 21.008 -6.681 -43.187 1.00 97.94 180 ASP A N 1
ATOM 1426 C CA . ASP A 1 180 ? 19.878 -7.577 -43.486 1.00 97.94 180 ASP A CA 1
ATOM 1427 C C . ASP A 1 180 ? 20.184 -9.066 -43.276 1.00 97.94 180 ASP A C 1
ATOM 1429 O O . ASP A 1 180 ? 19.325 -9.826 -42.830 1.00 97.94 180 ASP A O 1
ATOM 1433 N N . ALA A 1 181 ? 21.434 -9.480 -43.501 1.00 98.19 181 ALA A N 1
ATOM 1434 C CA . ALA A 1 181 ? 21.879 -10.856 -43.284 1.00 98.19 181 ALA A CA 1
ATOM 1435 C C . ALA A 1 181 ? 21.746 -11.326 -41.819 1.00 98.19 181 ALA A C 1
ATOM 1437 O O . ALA A 1 181 ? 21.640 -12.524 -41.571 1.00 98.19 181 ALA A O 1
ATOM 1438 N N . HIS A 1 182 ? 21.726 -10.406 -40.847 1.00 98.25 182 HIS A N 1
ATOM 1439 C CA . HIS A 1 182 ? 21.586 -10.730 -39.423 1.00 98.25 182 HIS A CA 1
ATOM 1440 C C . HIS A 1 182 ? 20.125 -10.804 -38.954 1.00 98.25 182 HIS A C 1
ATOM 1442 O O . HIS A 1 182 ? 19.873 -11.259 -37.837 1.00 98.25 182 HIS A O 1
ATOM 1448 N N . ILE A 1 183 ? 19.161 -10.368 -39.776 1.00 98.38 183 ILE A N 1
ATOM 1449 C CA . ILE A 1 183 ? 17.739 -10.333 -39.404 1.00 98.38 183 ILE A CA 1
ATOM 1450 C C . ILE A 1 183 ? 17.211 -11.727 -39.022 1.00 98.38 183 ILE A C 1
ATOM 1452 O O . ILE A 1 183 ? 16.592 -11.818 -37.959 1.00 98.38 183 ILE A O 1
ATOM 1456 N N . PRO A 1 184 ? 17.463 -12.811 -39.793 1.00 98.25 184 PRO A N 1
ATOM 1457 C CA . PRO A 1 184 ? 16.935 -14.132 -39.449 1.00 98.25 184 PRO A CA 1
ATOM 1458 C C . PRO A 1 184 ? 17.412 -14.621 -38.075 1.00 98.25 184 PRO A C 1
ATOM 1460 O O . PRO A 1 184 ? 16.600 -15.048 -37.257 1.00 98.25 184 PRO A O 1
ATOM 1463 N N . TYR A 1 185 ? 18.710 -14.470 -37.785 1.00 98.00 185 TYR A N 1
ATOM 1464 C CA . TYR A 1 185 ? 19.285 -14.846 -36.491 1.00 98.00 185 TYR A CA 1
ATOM 1465 C C . TYR A 1 185 ? 18.712 -14.006 -35.344 1.00 98.00 185 TYR A C 1
ATOM 1467 O O . TYR A 1 185 ? 18.333 -14.540 -34.303 1.00 98.00 185 TYR A O 1
ATOM 1475 N N . LEU A 1 186 ? 18.608 -12.684 -35.527 1.00 98.19 186 LEU A N 1
ATOM 1476 C CA . LEU A 1 186 ? 18.056 -11.807 -34.497 1.00 98.19 186 LEU A CA 1
ATOM 1477 C C . LEU A 1 186 ? 16.594 -12.154 -34.176 1.00 98.19 186 LEU A C 1
ATOM 1479 O O . LEU A 1 186 ? 16.204 -12.122 -33.009 1.00 98.19 186 LEU A O 1
ATOM 1483 N N . GLN A 1 187 ? 15.789 -12.500 -35.185 1.00 97.50 187 GLN A N 1
ATOM 1484 C CA . GLN A 1 187 ? 14.405 -12.938 -34.988 1.00 97.50 187 GLN A CA 1
ATOM 1485 C C . GLN A 1 187 ? 14.322 -14.265 -34.220 1.00 97.50 187 GLN A C 1
ATOM 1487 O O . GLN A 1 187 ? 13.502 -14.379 -33.308 1.00 97.50 187 GLN A O 1
ATOM 1492 N N . GLU A 1 188 ? 15.184 -15.237 -34.535 1.00 98.00 188 GLU A N 1
ATOM 1493 C CA . GLU A 1 188 ? 15.274 -16.513 -33.809 1.00 98.00 188 GLU A CA 1
ATOM 1494 C C . GLU A 1 188 ? 15.670 -16.303 -32.339 1.00 98.00 188 GLU A C 1
ATOM 1496 O O . GLU A 1 188 ? 15.017 -16.819 -31.424 1.00 98.00 188 GLU A O 1
ATOM 1501 N N . PHE A 1 189 ? 16.694 -15.480 -32.098 1.00 97.38 189 PHE A N 1
ATOM 1502 C CA . PHE A 1 189 ? 17.121 -15.116 -30.751 1.00 97.38 189 PHE A CA 1
ATOM 1503 C C . PHE A 1 189 ? 16.000 -14.412 -29.980 1.00 97.38 189 PHE A C 1
ATOM 1505 O O . PHE A 1 189 ? 15.690 -14.802 -28.857 1.00 97.38 189 PHE A O 1
ATOM 1512 N N . ALA A 1 190 ? 15.340 -13.418 -30.583 1.00 97.06 190 ALA A N 1
ATOM 1513 C CA . ALA A 1 190 ? 14.245 -12.693 -29.941 1.00 97.06 190 ALA A CA 1
ATOM 1514 C C . ALA A 1 190 ? 13.053 -13.609 -29.616 1.00 97.06 190 ALA A C 1
ATOM 1516 O O . ALA A 1 190 ? 12.407 -13.434 -28.585 1.00 97.06 190 ALA A O 1
ATOM 1517 N N . ALA A 1 191 ? 12.762 -14.602 -30.464 1.00 96.81 191 ALA A N 1
ATOM 1518 C CA . ALA A 1 191 ? 11.741 -15.611 -30.186 1.00 96.81 191 ALA A CA 1
ATOM 1519 C C . ALA A 1 191 ? 12.129 -16.524 -29.013 1.00 96.81 191 ALA A C 1
ATOM 1521 O O . ALA A 1 191 ? 11.258 -16.939 -28.251 1.00 96.81 191 ALA A O 1
ATOM 1522 N N . THR A 1 192 ? 13.422 -16.814 -28.855 1.00 97.19 192 THR A N 1
ATOM 1523 C CA . THR A 1 192 ? 13.950 -17.593 -27.727 1.00 97.19 192 THR A CA 1
ATOM 1524 C C . THR A 1 192 ? 13.931 -16.786 -26.434 1.00 97.19 192 THR A C 1
ATOM 1526 O O . THR A 1 192 ? 13.459 -17.288 -25.427 1.00 97.19 192 THR A O 1
ATOM 1529 N N . ALA A 1 193 ? 14.352 -15.521 -26.472 1.00 94.88 193 ALA A N 1
ATOM 1530 C CA . ALA A 1 193 ? 14.398 -14.634 -25.309 1.00 94.88 193 ALA A CA 1
ATOM 1531 C C . ALA A 1 193 ? 13.012 -14.262 -24.742 1.00 94.88 193 ALA A C 1
ATOM 1533 O O . ALA A 1 193 ? 12.927 -13.750 -23.632 1.00 94.88 193 ALA A O 1
ATOM 1534 N N . ARG A 1 194 ? 11.931 -14.479 -25.504 1.00 94.44 194 ARG A N 1
ATOM 1535 C CA . ARG A 1 194 ? 10.541 -14.287 -25.048 1.00 94.44 194 ARG A CA 1
ATOM 1536 C C . ARG A 1 194 ? 9.966 -15.487 -24.289 1.00 94.44 194 ARG A C 1
ATOM 1538 O O . ARG A 1 194 ? 8.862 -15.361 -23.763 1.00 94.44 194 ARG A O 1
ATOM 1545 N N . LYS A 1 195 ? 10.636 -16.641 -24.326 1.00 90.94 195 LYS A N 1
ATOM 1546 C CA . LYS A 1 195 ? 10.237 -17.852 -23.598 1.00 90.94 195 LYS A CA 1
ATOM 1547 C C . LYS A 1 195 ? 10.847 -17.844 -22.207 1.00 90.94 195 LYS A C 1
ATOM 1549 O O . LYS A 1 195 ? 10.143 -18.323 -21.296 1.00 90.94 195 LYS A O 1
#

pLDDT: mean 94.38, std 3.74, range [73.88, 98.38]

Radius of gyration: 22.27 Å; chains: 1; bounding box: 48×38×68 Å